Protein AF-A0A962HSX4-F1 (afdb_monomer_lite)

Radius of gyration: 32.65 Å; chains: 1; bounding box: 87×88×85 Å

pLDDT: mean 83.53, std 20.06, range [28.7, 98.19]

Secondary structure (DSSP, 8-state):
--------------------------------PPPPPPPPPP-----SS-TTS---PPP---------GGGGSBSS-TT--SSSSSS---S--TTS---SSS-TTEEEEEETTEEEEEEE--GGG--TTSEEHHHHHHHH-BHHHHHHHHHHSS-EEEE-SS-EEEEPPP--SSTT-EEEEE--HHHHSS-GGGTSSPPPPPTT-EEEEEEE--TT-TT---EEEEEEEESS-THHHHSSSSSTTSSEETTTEE---PEEEE-EEEESBTTB--TTEEE-TTS-EEE--

Sequence (289 aa):
MTLKTFPRTGLLAAFAALTALALQATPGVNAATPVPPKPPGGTLGLAGKPLFLNDSVAPLNMLVVGRDHKLYYEAYNDASDLNGDGILDVGFKPSITYYGLFDSAKCYNYGAGGFVPTALAGPANTCTGQWSGNFMNYVTTARIDALRKVLYGGSRRTDTDTVTILQRTHIPQDAHSWGKEYESIARDGYDITQYTPLAMPTPGSRHLIANTTRLNDPNQLPLMRVLLNRNARIWNWVSKERPVAEDSIDTLGNGQVPTDYTVRVQVCLPGLLEVNCQQYPHGNYKPVG

Structure (mmCIF, N/CA/C/O backbone):
data_AF-A0A962HSX4-F1
#
_entry.id   AF-A0A962HSX4-F1
#
loop_
_atom_site.group_PDB
_atom_site.id
_atom_site.type_symbol
_atom_site.label_atom_id
_atom_site.label_alt_id
_atom_site.label_comp_id
_atom_site.label_asym_id
_atom_site.label_entity_id
_atom_site.label_seq_id
_atom_site.pdbx_PDB_ins_code
_atom_site.Cartn_x
_atom_site.Cartn_y
_atom_site.Cartn_z
_atom_site.occupancy
_atom_site.B_iso_or_equiv
_atom_site.auth_seq_id
_atom_site.auth_comp_id
_atom_site.auth_asym_id
_atom_site.auth_atom_id
_atom_site.pdbx_PDB_model_num
ATOM 1 N N . MET A 1 1 ? -41.934 60.212 -7.007 1.00 36.84 1 MET A N 1
ATOM 2 C CA . MET A 1 1 ? -43.233 60.910 -7.102 1.00 36.84 1 MET A CA 1
ATOM 3 C C . MET A 1 1 ? -44.331 59.855 -7.156 1.00 36.84 1 MET A C 1
ATOM 5 O O . MET A 1 1 ? -44.308 59.080 -8.096 1.00 36.84 1 MET A O 1
ATOM 9 N N . THR A 1 2 ? -45.158 59.790 -6.095 1.00 33.00 2 THR A N 1
ATOM 10 C CA . THR A 1 2 ? -46.618 59.476 -6.044 1.00 33.00 2 THR A CA 1
ATOM 11 C C . THR A 1 2 ? -47.207 58.376 -6.950 1.00 33.00 2 THR A C 1
ATOM 13 O O . THR A 1 2 ? -46.974 58.393 -8.144 1.00 33.00 2 THR A O 1
ATOM 16 N N . LEU A 1 3 ? -48.145 57.495 -6.573 1.00 28.70 3 LEU A N 1
ATOM 17 C CA . LEU A 1 3 ? -48.841 57.027 -5.354 1.00 28.70 3 LEU A CA 1
ATOM 18 C C . LEU A 1 3 ? -49.918 56.027 -5.877 1.00 28.70 3 LEU A C 1
ATOM 20 O O . LEU A 1 3 ? -50.465 56.314 -6.940 1.00 28.70 3 LEU A O 1
ATOM 24 N N . LYS A 1 4 ? -50.253 54.926 -5.170 1.00 34.25 4 LYS A N 1
ATOM 25 C CA . LYS A 1 4 ? -51.567 54.192 -5.160 1.00 34.25 4 LYS A CA 1
ATOM 26 C C . LYS A 1 4 ? -51.421 52.833 -4.428 1.00 34.25 4 LYS A C 1
ATOM 28 O O . LYS A 1 4 ? -50.721 51.961 -4.920 1.00 34.25 4 LYS A O 1
ATOM 33 N N . THR A 1 5 ? -51.768 52.725 -3.135 1.00 34.16 5 THR A N 1
ATOM 34 C CA . THR A 1 5 ? -53.045 52.253 -2.508 1.00 34.16 5 THR A CA 1
ATOM 35 C C . THR A 1 5 ? -53.342 50.730 -2.594 1.00 34.16 5 THR A C 1
ATOM 37 O O . THR A 1 5 ? -53.715 50.279 -3.667 1.00 34.16 5 THR A O 1
ATOM 40 N N . PHE A 1 6 ? -53.091 49.955 -1.507 1.00 33.00 6 PHE A N 1
ATOM 41 C CA . PHE A 1 6 ? -54.019 49.231 -0.558 1.00 33.00 6 PHE A CA 1
ATOM 42 C C . PHE A 1 6 ? -54.640 47.875 -1.059 1.00 33.00 6 PHE A C 1
ATOM 44 O O . PHE A 1 6 ? -54.920 47.788 -2.247 1.00 33.00 6 PHE A O 1
ATOM 51 N N . PRO A 1 7 ? -55.081 46.897 -0.205 1.00 51.44 7 PRO A N 1
ATOM 52 C CA . PRO A 1 7 ? -54.464 46.271 1.001 1.00 51.44 7 PRO A CA 1
ATOM 53 C C . PRO A 1 7 ? -54.839 44.774 1.314 1.00 51.44 7 PRO A C 1
ATOM 55 O O . PRO A 1 7 ? -55.551 44.138 0.547 1.00 51.44 7 PRO A O 1
ATOM 58 N N . ARG A 1 8 ? -54.478 44.328 2.550 1.00 37.41 8 ARG A N 1
ATOM 59 C CA . ARG A 1 8 ? -55.020 43.228 3.423 1.00 37.41 8 ARG A CA 1
ATOM 60 C C . ARG A 1 8 ? -54.511 41.802 3.128 1.00 37.41 8 ARG A C 1
ATOM 62 O O . ARG A 1 8 ? -54.408 41.437 1.974 1.00 37.41 8 ARG A O 1
ATOM 69 N N . THR A 1 9 ? -54.183 40.899 4.063 1.00 37.28 9 THR A N 1
ATOM 70 C CA . THR A 1 9 ? -54.287 40.705 5.540 1.00 37.28 9 THR A CA 1
ATOM 71 C C . THR A 1 9 ? -53.439 39.437 5.829 1.00 37.28 9 THR A C 1
ATOM 73 O O . THR A 1 9 ? -53.446 38.544 4.994 1.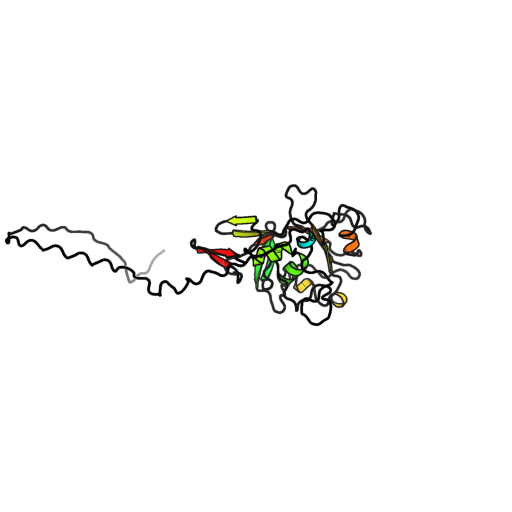00 37.28 9 THR A O 1
ATOM 76 N N . GLY A 1 10 ? -52.635 39.293 6.889 1.00 35.88 10 GLY A N 1
ATOM 77 C CA . GLY A 1 10 ? -53.058 39.091 8.277 1.00 35.88 10 GLY A CA 1
ATOM 78 C C . GLY A 1 10 ? -51.868 38.833 9.232 1.00 35.88 10 GLY A C 1
ATOM 79 O O . GLY A 1 10 ? -50.872 38.220 8.856 1.00 35.88 10 GLY A O 1
ATOM 80 N N . LEU A 1 11 ? -52.023 39.382 10.441 1.00 35.59 11 LEU A N 1
ATOM 81 C CA . LEU A 1 11 ? -51.193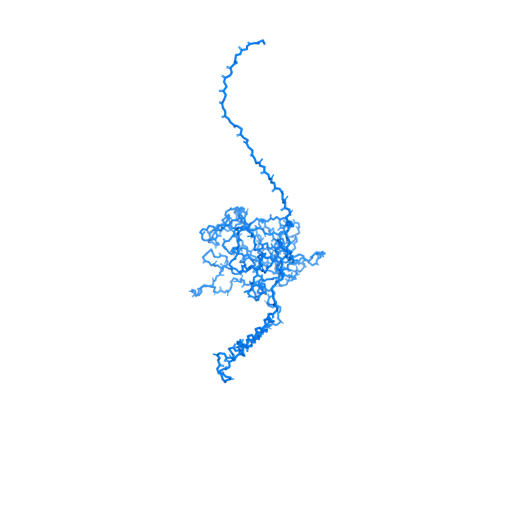 39.421 11.666 1.00 35.59 11 LEU A CA 1
ATOM 82 C C . LEU A 1 11 ? -51.103 38.029 12.358 1.00 35.59 11 LEU A C 1
ATOM 84 O O . LEU A 1 11 ? -52.056 37.268 12.238 1.00 35.59 11 LEU A O 1
ATOM 88 N N . LEU A 1 12 ? -49.964 37.609 12.956 1.00 32.91 12 LEU A N 1
ATOM 89 C CA . LEU A 1 12 ? -49.510 37.792 14.375 1.00 32.91 12 LEU A CA 1
ATOM 90 C C . LEU A 1 12 ? -50.480 37.188 15.425 1.00 32.91 12 LEU A C 1
ATOM 92 O O . LEU A 1 12 ? -51.683 37.261 15.241 1.00 32.91 12 LEU A O 1
ATOM 96 N N . ALA A 1 13 ? -50.106 36.644 16.589 1.00 35.25 13 ALA A N 1
ATOM 97 C CA . ALA A 1 13 ? -48.852 36.411 17.310 1.00 35.25 13 ALA A CA 1
ATOM 98 C C . ALA A 1 13 ? -49.151 35.473 18.505 1.00 35.25 13 ALA A C 1
ATOM 100 O O . ALA A 1 13 ? -50.302 35.314 18.908 1.00 35.25 13 ALA A O 1
ATOM 101 N N . ALA A 1 14 ? -48.091 34.921 19.098 1.00 37.66 14 ALA A N 1
ATOM 102 C CA . ALA A 1 14 ? -48.055 34.264 20.405 1.00 37.66 14 ALA A CA 1
ATOM 103 C C . ALA A 1 14 ?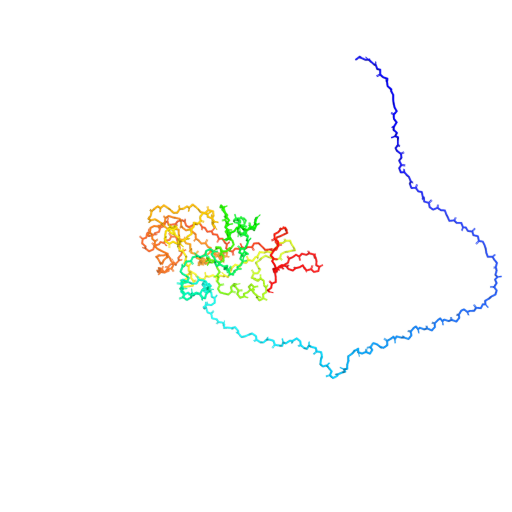 -48.381 35.216 21.573 1.00 37.66 14 ALA A C 1
ATOM 105 O O . ALA A 1 14 ? -48.092 36.399 21.450 1.00 37.66 14 ALA A O 1
ATOM 106 N N . PHE A 1 15 ? -48.840 34.701 22.726 1.00 31.28 15 PHE A N 1
ATOM 107 C CA . PHE A 1 15 ? -48.536 35.275 24.051 1.00 31.28 15 PHE A CA 1
ATOM 108 C C . PHE A 1 15 ? -48.765 34.270 25.197 1.00 31.28 15 PHE A C 1
ATOM 110 O O . PHE A 1 15 ? -49.743 33.528 25.215 1.00 31.28 15 PHE A O 1
ATOM 117 N N . ALA A 1 16 ? -47.826 34.275 26.147 1.00 37.78 16 ALA A N 1
ATOM 118 C CA . ALA A 1 16 ? -47.817 33.542 27.411 1.00 37.78 16 ALA A CA 1
ATOM 119 C C . ALA A 1 16 ? -48.632 34.262 28.504 1.00 37.78 16 ALA A C 1
ATOM 121 O O . ALA A 1 16 ? -48.773 35.483 28.445 1.00 37.78 16 ALA A O 1
ATOM 122 N N . ALA A 1 17 ? -49.071 33.547 29.549 1.00 34.56 17 ALA A N 1
ATOM 123 C CA . ALA A 1 17 ? -49.462 34.166 30.819 1.00 34.56 17 ALA A CA 1
ATOM 124 C C . ALA A 1 17 ? -49.283 33.226 32.026 1.00 34.56 17 ALA A C 1
ATOM 126 O O . ALA A 1 17 ? -49.465 32.014 31.945 1.00 34.56 17 ALA A O 1
ATOM 127 N N . LEU A 1 18 ? -48.898 33.859 33.131 1.00 31.22 18 LEU A N 1
ATOM 128 C CA . LEU A 1 18 ? -48.342 33.366 34.386 1.00 31.22 18 LEU A CA 1
ATOM 129 C C . LEU A 1 18 ? -49.413 33.412 35.505 1.00 31.22 18 LEU A C 1
ATOM 131 O O . LEU A 1 18 ? -50.216 34.336 35.536 1.00 31.22 18 LEU A O 1
ATOM 135 N N . THR A 1 19 ? -49.376 32.421 36.405 1.00 34.34 19 THR A N 1
ATOM 136 C CA . THR A 1 19 ? -49.842 32.343 37.818 1.00 34.34 19 THR A CA 1
ATOM 137 C C . THR A 1 19 ? -50.969 33.242 38.367 1.00 34.34 19 THR A C 1
ATOM 139 O O . THR A 1 19 ? -50.850 34.464 38.389 1.00 34.34 19 THR A O 1
ATOM 142 N N . ALA A 1 20 ? -51.913 32.616 39.088 1.00 35.53 20 ALA A N 1
ATOM 143 C CA . ALA A 1 20 ? -52.584 33.213 40.249 1.00 35.53 20 ALA A CA 1
ATOM 144 C C . ALA A 1 20 ? -52.817 32.159 41.352 1.00 35.53 20 ALA A C 1
ATOM 146 O O . ALA A 1 20 ? -53.349 31.079 41.099 1.00 35.53 20 ALA A O 1
ATOM 147 N N . LEU A 1 21 ? -52.377 32.492 42.568 1.00 31.72 21 LEU A N 1
ATOM 148 C CA . LEU A 1 21 ? -52.485 31.729 43.812 1.00 31.72 21 LEU A CA 1
ATOM 149 C C . LEU A 1 21 ? -53.766 32.177 44.541 1.00 31.72 21 LEU A C 1
ATOM 151 O O . LEU A 1 21 ? -53.949 33.377 44.735 1.00 31.72 21 LEU A O 1
ATOM 155 N N . ALA A 1 22 ? -54.636 31.250 44.955 1.00 38.03 22 ALA A N 1
ATOM 156 C CA . ALA A 1 22 ? -55.838 31.562 45.733 1.00 38.03 22 ALA A CA 1
ATOM 157 C C . ALA A 1 22 ? -55.876 30.767 47.048 1.00 38.03 22 ALA A C 1
ATOM 159 O O . ALA A 1 22 ? -55.701 29.551 47.071 1.00 38.03 22 ALA A O 1
ATOM 160 N N . LEU A 1 23 ? -56.097 31.506 48.134 1.00 32.84 23 LEU A N 1
ATOM 161 C CA . LEU A 1 23 ? -56.175 31.094 49.533 1.00 32.84 23 LEU A CA 1
ATOM 162 C C . LEU A 1 23 ? -57.644 30.834 49.904 1.00 32.84 23 LEU A C 1
ATOM 164 O O . LEU A 1 23 ? -58.441 31.758 49.761 1.00 32.84 23 LEU A O 1
ATOM 168 N N . GLN A 1 24 ? -58.011 29.654 50.424 1.00 35.19 24 GLN A N 1
ATOM 169 C CA . GLN A 1 24 ? -59.293 29.453 51.125 1.00 35.19 24 GLN A CA 1
ATOM 170 C C . GLN A 1 24 ? -59.178 28.484 52.315 1.00 35.19 24 GLN A C 1
ATOM 172 O O . GLN A 1 24 ? -58.356 27.572 52.331 1.00 35.19 24 GLN A O 1
ATOM 177 N N . ALA A 1 25 ? -59.989 28.785 53.330 1.00 34.91 25 ALA A N 1
ATOM 178 C CA . ALA A 1 25 ? -59.931 28.354 54.722 1.00 34.91 25 ALA A CA 1
ATOM 179 C C . ALA A 1 25 ? -60.495 26.947 55.009 1.00 34.91 25 ALA A C 1
ATOM 181 O O . ALA A 1 25 ? -61.271 26.388 54.238 1.00 34.91 25 ALA A O 1
ATOM 182 N N . THR A 1 26 ? -60.117 26.415 56.175 1.00 39.34 26 THR A N 1
ATOM 183 C CA . THR A 1 26 ? -60.575 25.152 56.775 1.00 39.34 26 THR A CA 1
ATOM 184 C C . THR A 1 26 ? -61.972 25.267 57.403 1.00 39.34 26 THR A C 1
ATOM 186 O O . THR A 1 26 ? -62.384 26.344 57.838 1.00 39.34 26 THR A O 1
ATOM 189 N N . PRO A 1 27 ? -62.684 24.133 57.532 1.00 40.12 27 PRO A N 1
ATOM 190 C CA . PRO A 1 27 ? -63.042 23.691 58.879 1.00 40.12 27 PRO A CA 1
ATOM 191 C C . PRO A 1 27 ? -62.767 22.197 59.107 1.00 40.12 27 PRO A C 1
ATOM 193 O O . PRO A 1 27 ? -62.778 21.379 58.189 1.00 40.12 27 PRO A O 1
ATOM 196 N N . GLY A 1 28 ? -62.467 21.869 60.363 1.00 40.09 28 GLY A N 1
ATOM 197 C CA . GLY A 1 28 ? -62.011 20.555 60.799 1.00 40.09 28 GLY A CA 1
ATOM 198 C C . GLY A 1 28 ? -63.066 19.455 60.713 1.00 40.09 28 GLY A C 1
ATOM 199 O O . GLY A 1 28 ? -64.234 19.651 61.043 1.00 40.09 28 GLY A O 1
ATOM 200 N N . VAL A 1 29 ? -62.594 18.263 60.352 1.00 41.50 29 VAL A N 1
ATOM 201 C CA . VAL A 1 29 ? -63.263 16.990 60.622 1.00 41.50 29 VAL A CA 1
ATOM 202 C C . VAL A 1 29 ? -62.228 16.058 61.248 1.00 41.50 29 VAL A C 1
ATOM 204 O O . VAL A 1 29 ? -61.069 16.023 60.837 1.00 41.50 29 VAL A O 1
ATOM 207 N N . ASN A 1 30 ? -62.657 15.381 62.309 1.00 39.81 30 ASN A N 1
ATOM 208 C CA . ASN A 1 30 ? -61.848 14.597 63.230 1.00 39.81 30 ASN A CA 1
ATOM 209 C C . ASN A 1 30 ? -60.981 13.521 62.564 1.00 39.81 30 ASN A C 1
ATOM 211 O O . ASN A 1 30 ? -61.369 12.867 61.598 1.00 39.81 30 ASN A O 1
ATOM 215 N N . ALA A 1 31 ? -59.808 13.337 63.166 1.00 39.34 31 ALA A N 1
ATOM 216 C CA . ALA A 1 31 ? -58.770 12.397 62.795 1.00 39.34 31 ALA A CA 1
ATOM 217 C C . ALA A 1 31 ? -59.236 10.930 62.812 1.00 39.34 31 ALA A C 1
ATOM 219 O O . ALA A 1 31 ? -59.672 10.413 63.839 1.00 39.34 31 ALA A O 1
ATOM 220 N N . ALA A 1 32 ? -59.001 10.241 61.697 1.00 40.59 32 ALA A N 1
ATOM 221 C CA . ALA A 1 32 ? -58.641 8.831 61.681 1.00 40.59 32 ALA A CA 1
ATOM 222 C C . ALA A 1 32 ? -57.253 8.750 61.033 1.00 40.59 32 ALA A C 1
ATOM 224 O O . ALA A 1 32 ? -57.067 9.161 59.887 1.00 40.59 32 ALA A O 1
ATOM 225 N N . THR A 1 33 ? -56.252 8.308 61.788 1.00 42.00 33 THR A N 1
ATOM 226 C CA . THR A 1 33 ? -54.892 8.120 61.280 1.00 42.00 33 THR A CA 1
ATOM 227 C C . THR A 1 33 ? -54.896 7.025 60.205 1.00 42.00 33 THR A C 1
ATOM 229 O O . THR A 1 33 ? -55.410 5.933 60.459 1.00 42.00 33 THR A O 1
ATOM 232 N N . PRO A 1 34 ? -54.336 7.258 59.001 1.00 47.12 34 PRO A N 1
ATOM 233 C CA . PRO A 1 34 ? -54.160 6.188 58.033 1.00 47.12 34 PRO A CA 1
ATOM 234 C C . PRO A 1 34 ? -53.145 5.189 58.591 1.00 47.12 34 PRO A C 1
ATOM 236 O O . PRO A 1 34 ? -52.031 5.564 58.962 1.00 47.12 34 PRO A O 1
ATOM 239 N N . VAL A 1 35 ? -53.523 3.913 58.650 1.00 54.78 35 VAL A N 1
ATOM 240 C CA . VAL A 1 35 ? -52.576 2.814 58.871 1.00 54.78 35 VAL A CA 1
ATOM 241 C C . VAL A 1 35 ? -51.526 2.878 57.752 1.00 54.78 35 VAL A C 1
ATOM 243 O O . VAL A 1 35 ? -51.913 2.966 56.583 1.00 54.78 35 VAL A O 1
ATOM 246 N N . PRO A 1 36 ? -50.215 2.859 58.056 1.00 54.34 36 PRO A N 1
ATOM 247 C CA . PRO A 1 36 ? -49.195 2.876 57.016 1.00 54.34 36 PRO A CA 1
ATOM 248 C C . PRO A 1 36 ? -49.353 1.638 56.117 1.00 54.34 36 PRO A C 1
ATOM 250 O O . PRO A 1 36 ? -49.527 0.530 56.637 1.00 54.34 36 PRO A O 1
ATOM 253 N N . PRO A 1 37 ? -49.299 1.779 54.779 1.00 55.75 37 PRO A N 1
ATOM 254 C CA . PRO A 1 37 ? -49.312 0.624 53.899 1.00 55.75 37 PRO A CA 1
ATOM 255 C C . PRO A 1 37 ? -48.094 -0.251 54.206 1.00 55.75 37 PRO A C 1
ATOM 257 O O . PRO A 1 37 ? -46.959 0.225 54.275 1.00 55.75 37 PRO A O 1
ATOM 260 N N . LYS A 1 38 ? -48.354 -1.545 54.410 1.00 50.69 38 LYS A N 1
ATOM 261 C CA . LYS A 1 38 ? -47.341 -2.594 54.542 1.00 50.69 38 LYS A CA 1
ATOM 262 C C . LYS A 1 38 ? -46.309 -2.427 53.414 1.00 50.69 38 LYS A C 1
ATOM 264 O O . LYS A 1 38 ? -46.732 -2.361 52.257 1.00 50.69 38 LYS A O 1
ATOM 269 N N . PRO A 1 39 ? -44.994 -2.365 53.703 1.00 47.56 39 PRO A N 1
ATOM 270 C CA . PRO A 1 39 ? -43.996 -2.317 52.643 1.00 47.56 39 PRO A CA 1
ATOM 271 C C . PRO A 1 39 ? -44.205 -3.536 51.734 1.00 47.56 39 PRO A C 1
ATOM 273 O O . PRO A 1 39 ? -44.426 -4.636 52.260 1.00 47.56 39 PRO A O 1
ATOM 276 N N . PRO A 1 40 ? -44.194 -3.378 50.396 1.00 53.56 40 PRO A N 1
ATOM 277 C CA . PRO A 1 40 ? -44.230 -4.527 49.509 1.00 53.56 40 PRO A CA 1
ATOM 278 C C . PRO A 1 40 ? -43.067 -5.428 49.913 1.00 53.56 40 PRO A C 1
ATOM 280 O O . PRO A 1 40 ? -41.920 -4.983 49.979 1.00 53.56 40 PRO A O 1
ATOM 283 N N . GLY A 1 41 ? -43.389 -6.668 50.286 1.00 46.62 41 GLY A N 1
ATOM 284 C CA . GLY A 1 41 ? -42.380 -7.664 50.604 1.00 46.62 41 GLY A CA 1
ATOM 285 C C . GLY A 1 41 ? -41.423 -7.717 49.428 1.00 46.62 41 GLY A C 1
ATOM 286 O O . GLY A 1 41 ? -41.863 -7.969 48.306 1.00 46.62 41 GLY A O 1
ATOM 287 N N . GLY A 1 42 ? -40.153 -7.394 49.673 1.00 52.59 42 GLY A N 1
ATOM 288 C CA . GLY A 1 42 ? -39.125 -7.481 48.652 1.00 52.59 42 GLY A CA 1
ATOM 289 C C . GLY A 1 42 ? -39.213 -8.864 48.033 1.00 52.59 42 GLY A C 1
ATOM 290 O O . GLY A 1 42 ? -39.097 -9.869 48.735 1.00 52.59 42 GLY A O 1
ATOM 291 N N . THR A 1 43 ? -39.496 -8.917 46.736 1.00 48.09 43 THR A N 1
ATOM 292 C CA . THR A 1 43 ? -39.390 -10.147 45.965 1.00 48.09 43 THR A CA 1
ATOM 293 C C . THR A 1 43 ? -37.962 -10.631 46.127 1.00 48.09 43 THR A C 1
ATOM 295 O O . THR A 1 43 ? -37.035 -10.035 45.578 1.00 48.09 43 THR A O 1
ATOM 298 N N . LEU A 1 44 ? -37.780 -11.675 46.934 1.00 52.38 44 LEU A N 1
ATOM 299 C CA . LEU A 1 44 ? -36.534 -12.411 47.005 1.00 52.38 44 LEU A CA 1
ATOM 300 C C . LEU A 1 44 ? -36.309 -12.947 45.590 1.00 52.38 44 LEU A C 1
ATOM 302 O O . LEU A 1 44 ? -37.041 -13.830 45.144 1.00 52.38 44 LEU A O 1
ATOM 306 N N . GLY A 1 45 ? -35.379 -12.331 44.858 1.00 55.25 45 GLY A N 1
ATOM 307 C CA . GLY A 1 45 ? -34.998 -12.723 43.506 1.00 55.25 45 GLY A CA 1
ATOM 308 C C . GLY A 1 45 ? -34.314 -14.080 43.544 1.00 55.25 45 GLY A C 1
ATOM 309 O O . GLY A 1 45 ? -33.094 -14.171 43.460 1.00 55.25 45 GLY A O 1
ATOM 310 N N . LEU A 1 46 ? -35.100 -15.133 43.750 1.00 62.72 46 LEU A N 1
ATOM 311 C CA . LEU A 1 46 ? -34.658 -16.511 43.651 1.00 62.72 46 LEU A CA 1
ATOM 312 C C . LEU A 1 46 ? -34.170 -16.718 42.220 1.00 62.72 46 LEU A C 1
ATOM 314 O O . LEU A 1 46 ? -34.870 -16.378 41.263 1.00 62.72 46 LEU A O 1
ATOM 318 N N . ALA A 1 47 ? -32.946 -17.224 42.083 1.00 61.47 47 ALA A N 1
ATOM 319 C CA . ALA A 1 47 ? -32.344 -17.479 40.787 1.00 61.47 47 ALA A CA 1
ATOM 320 C C . ALA A 1 47 ? -33.303 -18.334 39.943 1.00 61.47 47 ALA A C 1
ATOM 322 O O . ALA A 1 47 ? -33.649 -19.450 40.324 1.00 61.47 47 ALA A O 1
ATOM 323 N N . GLY A 1 48 ? -33.731 -17.815 38.787 1.00 67.25 48 GLY A N 1
ATOM 324 C CA . GLY A 1 48 ? -34.652 -18.493 37.862 1.00 67.25 48 GLY A CA 1
ATOM 325 C C . GLY A 1 48 ? -34.046 -19.707 37.148 1.00 67.25 48 GLY A C 1
ATOM 326 O O . GLY A 1 48 ? -34.579 -20.156 36.137 1.00 67.25 48 GLY A O 1
ATOM 327 N N . LYS A 1 49 ? -32.914 -20.215 37.642 1.00 67.81 49 LYS A N 1
ATOM 328 C CA . LYS A 1 49 ? -32.204 -21.378 37.127 1.00 67.81 49 LYS A CA 1
ATOM 329 C C . LYS A 1 49 ? -31.634 -22.202 38.293 1.00 67.81 49 LYS A C 1
ATOM 331 O O . LYS A 1 49 ? -31.147 -21.616 39.260 1.00 67.81 49 LYS A O 1
ATOM 336 N N . PRO A 1 50 ? -31.709 -23.542 38.226 1.00 72.50 50 PRO A N 1
ATOM 337 C CA . PRO A 1 50 ? -31.174 -24.430 39.253 1.00 72.50 50 PRO A CA 1
ATOM 338 C C . PRO A 1 50 ? -29.693 -24.166 39.550 1.00 72.50 50 PRO A C 1
ATOM 340 O O . PRO A 1 50 ? -28.904 -24.008 38.624 1.00 72.50 50 PRO A O 1
ATOM 343 N N . LEU A 1 51 ? -29.306 -24.194 40.831 1.00 60.72 51 LEU A N 1
ATOM 344 C CA . LEU A 1 51 ? -27.952 -23.877 41.330 1.00 60.72 51 LEU A CA 1
ATOM 345 C C . LEU A 1 51 ? -26.830 -24.779 40.761 1.00 60.72 51 LEU A C 1
ATOM 347 O O . LEU A 1 51 ? -25.651 -24.492 40.928 1.00 60.72 51 LEU A O 1
ATOM 351 N N . PHE A 1 52 ? -27.203 -25.886 40.121 1.00 67.00 52 PHE A N 1
ATOM 352 C CA . PHE A 1 52 ? -26.322 -26.900 39.531 1.00 67.00 52 PHE A CA 1
ATOM 353 C C . PHE A 1 52 ? -26.228 -26.806 38.000 1.00 67.00 52 PHE A C 1
ATOM 355 O O . PHE A 1 52 ? -25.411 -27.497 37.393 1.00 67.00 52 PHE A O 1
ATOM 362 N N . LEU A 1 53 ? -27.034 -25.949 37.364 1.00 60.62 53 LEU A N 1
ATOM 363 C CA . LEU A 1 53 ? -26.771 -25.520 35.997 1.00 60.62 53 LEU A CA 1
ATOM 364 C C . LEU A 1 53 ? -25.695 -24.441 36.074 1.00 60.62 53 LEU A C 1
ATOM 366 O O . LEU A 1 53 ? -25.972 -23.314 36.481 1.00 60.62 53 LEU A O 1
ATOM 370 N N . ASN A 1 54 ? -24.467 -24.822 35.717 1.00 58.69 54 ASN A N 1
ATOM 371 C CA . ASN A 1 54 ? -23.352 -23.895 35.571 1.00 58.69 54 ASN A CA 1
ATOM 372 C C . ASN A 1 54 ? -23.822 -22.656 34.792 1.00 58.69 54 ASN A C 1
ATOM 374 O O . ASN A 1 54 ? -24.457 -22.787 33.740 1.00 58.69 54 ASN A O 1
ATOM 378 N N . ASP A 1 55 ? -23.493 -21.457 35.285 1.00 59.62 55 ASP A N 1
ATOM 379 C CA . ASP A 1 55 ? -23.417 -20.284 34.415 1.00 59.62 55 ASP A CA 1
ATOM 380 C C . ASP A 1 55 ? -22.632 -20.695 33.166 1.00 59.62 55 ASP A C 1
ATOM 382 O O . ASP A 1 55 ? -21.657 -21.441 33.284 1.00 59.62 55 ASP A O 1
ATOM 386 N N . SER A 1 56 ? -23.056 -20.280 31.968 1.00 57.25 56 SER A N 1
ATOM 387 C CA . SER A 1 56 ? -22.244 -20.518 30.776 1.00 57.25 56 SER A CA 1
ATOM 388 C C . SER A 1 56 ? -20.942 -19.739 30.960 1.00 57.25 56 SER A C 1
ATOM 390 O O . SER A 1 56 ? -20.867 -18.547 30.660 1.00 57.25 56 SER A O 1
ATOM 392 N N . VAL A 1 57 ? -19.938 -20.382 31.550 1.00 66.31 57 VAL A N 1
ATOM 393 C CA . VAL A 1 57 ? -18.618 -19.802 31.731 1.00 66.31 57 VAL A CA 1
ATOM 394 C C . VAL A 1 57 ? -18.114 -19.539 30.325 1.00 66.31 57 VAL A C 1
ATOM 396 O O . VAL A 1 57 ? -18.090 -20.456 29.499 1.00 66.31 57 VAL A O 1
ATOM 399 N N . ALA A 1 58 ? -17.791 -18.279 30.028 1.00 73.12 58 ALA A N 1
ATOM 400 C CA . ALA A 1 58 ? -17.220 -17.930 28.738 1.00 73.12 58 ALA A CA 1
ATOM 401 C C . ALA A 1 58 ? -16.024 -18.867 28.486 1.00 73.12 58 ALA A C 1
ATOM 403 O O . ALA A 1 58 ? -15.185 -19.011 29.383 1.00 73.12 58 ALA A O 1
ATOM 404 N N . PRO A 1 59 ? -15.964 -19.558 27.334 1.00 69.69 59 PRO A N 1
ATOM 405 C CA . PRO A 1 59 ? -14.898 -20.512 27.074 1.00 69.69 59 PRO A CA 1
ATOM 406 C C . PRO A 1 59 ? -13.537 -19.829 27.249 1.00 69.69 59 PRO A C 1
ATOM 408 O O . PRO A 1 59 ? -13.270 -18.777 26.666 1.00 69.69 59 PRO A O 1
ATOM 411 N N . LEU A 1 60 ? -12.687 -20.418 28.094 1.00 75.75 60 LEU A N 1
ATOM 412 C CA . LEU A 1 60 ? -11.328 -19.943 28.333 1.00 75.75 60 LEU A CA 1
ATOM 413 C C . LEU A 1 60 ? -10.465 -20.315 27.126 1.00 75.75 60 LEU A C 1
ATOM 415 O O . LEU A 1 60 ? -9.970 -21.435 27.019 1.00 75.75 60 LEU A O 1
ATOM 419 N N . ASN A 1 61 ? -10.287 -19.364 26.215 1.00 81.75 61 ASN A N 1
ATOM 420 C CA . ASN A 1 61 ? -9.373 -19.510 25.091 1.00 81.75 61 ASN A CA 1
ATOM 421 C C . ASN A 1 61 ? -7.971 -19.052 25.517 1.00 81.75 61 ASN A C 1
ATOM 423 O O . ASN A 1 61 ? -7.769 -17.881 25.840 1.00 81.75 61 ASN A O 1
ATOM 427 N N . MET A 1 62 ? -6.991 -19.959 25.499 1.00 85.31 62 MET A N 1
ATOM 428 C CA . MET A 1 62 ? -5.578 -19.602 25.639 1.00 85.31 62 MET A CA 1
ATOM 429 C C . MET A 1 62 ? -4.960 -19.453 24.248 1.00 85.31 62 MET A C 1
ATOM 431 O O . MET A 1 62 ? -4.810 -20.433 23.521 1.00 85.31 62 MET A O 1
ATOM 435 N N . LEU A 1 63 ? -4.580 -18.228 23.884 1.00 84.12 63 LEU A N 1
ATOM 436 C CA . LEU A 1 63 ? -3.854 -17.952 22.647 1.00 84.12 63 LEU A CA 1
ATOM 437 C C . LEU A 1 63 ? -2.344 -17.989 22.913 1.00 84.12 63 LEU A C 1
ATOM 439 O O . LEU A 1 63 ? -1.822 -17.163 23.660 1.00 84.12 63 LEU A O 1
ATOM 443 N N . VAL A 1 64 ? -1.635 -18.919 22.272 1.00 86.81 64 VAL A N 1
ATOM 444 C CA . VAL A 1 64 ? -0.166 -18.961 22.287 1.00 86.81 64 VAL A CA 1
ATOM 445 C C . VAL A 1 64 ? 0.348 -18.298 21.013 1.00 86.81 64 VAL A C 1
ATOM 447 O O . VAL A 1 64 ? 0.143 -18.814 19.917 1.00 86.81 64 VAL A O 1
ATOM 450 N N . VAL A 1 65 ? 1.016 -17.150 21.148 1.00 84.50 65 VAL A N 1
ATOM 451 C CA . VAL A 1 65 ? 1.605 -16.414 20.018 1.00 84.50 65 VAL A CA 1
ATOM 452 C C . VAL A 1 65 ? 3.124 -16.464 20.115 1.00 84.50 65 VAL A C 1
ATOM 454 O O . VAL A 1 65 ? 3.700 -16.127 21.149 1.00 84.50 65 VAL A O 1
ATOM 457 N N . GLY A 1 66 ? 3.783 -16.859 19.025 1.00 83.75 66 GLY A N 1
ATOM 458 C CA . GLY A 1 66 ? 5.240 -16.813 18.933 1.00 83.75 66 GLY A CA 1
ATOM 459 C C . GLY A 1 66 ? 5.753 -15.372 18.981 1.00 83.75 66 GLY A C 1
ATOM 460 O O . GLY A 1 66 ? 5.308 -14.523 18.212 1.00 83.75 66 GLY A O 1
ATOM 461 N N . ARG A 1 67 ? 6.715 -15.089 19.865 1.00 83.56 67 ARG A N 1
ATOM 462 C CA . ARG A 1 67 ? 7.428 -13.804 19.909 1.00 83.56 67 ARG A CA 1
ATOM 463 C C . ARG A 1 67 ? 8.664 -13.888 19.018 1.00 83.56 67 ARG A C 1
ATOM 465 O O . ARG A 1 67 ? 9.768 -14.073 19.518 1.00 83.56 67 ARG A O 1
ATOM 472 N N . ASP A 1 68 ? 8.460 -13.781 17.710 1.00 86.94 68 ASP A N 1
ATOM 473 C CA . ASP A 1 68 ? 9.540 -13.897 16.730 1.00 86.94 68 ASP A CA 1
ATOM 474 C C . ASP A 1 68 ? 9.545 -12.752 15.708 1.00 86.94 68 ASP A C 1
ATOM 476 O O . ASP A 1 68 ? 8.510 -12.159 15.389 1.00 86.94 68 ASP A O 1
ATOM 480 N N . HIS A 1 69 ? 10.727 -12.465 15.164 1.00 90.12 69 HIS A N 1
ATOM 481 C CA . HIS A 1 69 ? 10.956 -11.415 14.175 1.00 90.12 69 HIS A CA 1
ATOM 482 C C . HIS A 1 69 ? 10.201 -11.656 12.859 1.00 90.12 69 HIS A C 1
ATOM 484 O O . HIS A 1 69 ? 9.853 -10.710 12.155 1.00 90.12 69 HIS A O 1
ATOM 490 N N . LYS A 1 70 ? 9.837 -12.914 12.567 1.00 89.06 70 LYS A N 1
ATOM 491 C CA . LYS A 1 70 ? 9.057 -13.302 11.384 1.00 89.06 70 LYS A CA 1
ATOM 492 C C . LYS A 1 70 ? 7.692 -12.623 11.295 1.00 89.06 70 LYS A C 1
ATOM 494 O O . LYS A 1 70 ? 7.157 -12.491 10.200 1.00 89.06 70 LYS A O 1
ATOM 499 N N . LEU A 1 71 ? 7.133 -12.158 12.415 1.00 91.44 71 LEU A N 1
ATOM 500 C CA . LEU A 1 71 ? 5.879 -11.399 12.418 1.00 91.44 71 LEU A CA 1
ATOM 501 C C . LEU A 1 71 ? 6.015 -9.996 11.803 1.00 91.44 71 LEU A C 1
ATOM 503 O O . LEU A 1 71 ? 5.007 -9.375 11.477 1.00 91.44 71 LEU A O 1
ATOM 507 N N . TYR A 1 72 ? 7.238 -9.498 11.632 1.00 92.62 72 TYR A N 1
ATOM 508 C CA . TYR A 1 72 ? 7.509 -8.184 11.053 1.00 92.62 72 TYR A CA 1
ATOM 509 C C . TYR A 1 72 ? 7.774 -8.236 9.544 1.00 92.62 72 TYR A C 1
ATOM 511 O O . TYR A 1 72 ? 7.917 -7.189 8.930 1.00 92.62 72 TYR A O 1
ATOM 519 N N . TYR A 1 73 ? 7.788 -9.422 8.936 1.00 93.31 73 TYR A N 1
ATOM 520 C CA . TYR A 1 73 ? 7.827 -9.559 7.480 1.00 93.31 73 TYR A CA 1
ATOM 521 C C . TYR A 1 73 ? 6.449 -9.312 6.861 1.00 93.31 73 TYR A C 1
ATOM 523 O O . TYR A 1 73 ? 5.416 -9.283 7.548 1.00 93.31 73 TYR A O 1
ATOM 531 N N . GLU A 1 74 ? 6.441 -9.168 5.542 1.00 94.06 74 GLU A N 1
ATOM 532 C CA . GLU A 1 74 ? 5.243 -9.057 4.734 1.00 94.06 74 GLU A CA 1
ATOM 533 C C . GLU A 1 74 ? 4.280 -10.228 4.976 1.00 94.06 74 GLU A C 1
ATOM 535 O O . GLU A 1 74 ? 4.660 -11.401 5.106 1.00 94.06 74 GLU A O 1
ATOM 540 N N . ALA A 1 75 ? 2.993 -9.897 5.056 1.00 94.25 75 ALA A N 1
ATOM 541 C CA . ALA A 1 75 ? 1.934 -10.893 5.136 1.00 94.25 75 ALA A CA 1
ATOM 542 C C . ALA A 1 75 ? 1.765 -11.640 3.807 1.00 94.25 75 ALA A C 1
ATOM 544 O O . ALA A 1 75 ? 1.532 -12.845 3.813 1.00 94.25 75 ALA A O 1
ATOM 545 N N . TYR A 1 76 ? 1.943 -10.931 2.691 1.00 94.56 76 TYR A N 1
ATOM 546 C CA . TYR A 1 76 ? 1.708 -11.433 1.340 1.00 94.56 76 TYR A CA 1
ATOM 547 C C . TYR A 1 76 ? 3.024 -11.540 0.573 1.00 94.56 76 TYR A C 1
ATOM 549 O O . TYR A 1 76 ? 3.452 -10.614 -0.126 1.00 94.56 76 TYR A O 1
ATOM 557 N N . ASN A 1 77 ? 3.690 -12.679 0.744 1.00 88.69 77 ASN A N 1
ATOM 558 C CA . ASN A 1 77 ? 4.868 -13.029 -0.038 1.00 88.69 77 ASN A CA 1
ATOM 559 C C . ASN A 1 77 ? 4.453 -13.649 -1.381 1.00 88.69 77 ASN A C 1
ATOM 561 O O . ASN A 1 77 ? 3.377 -14.222 -1.508 1.00 88.69 77 ASN A O 1
ATOM 565 N N . ASP A 1 78 ? 5.329 -13.570 -2.376 1.00 85.31 78 ASP A N 1
ATOM 566 C CA . ASP A 1 78 ? 5.069 -14.104 -3.722 1.00 85.31 78 ASP A CA 1
ATOM 567 C C . ASP A 1 78 ? 5.348 -15.622 -3.799 1.00 85.31 78 ASP A C 1
ATOM 569 O O . ASP A 1 78 ? 5.872 -16.130 -4.786 1.00 85.31 78 ASP A O 1
ATOM 573 N N . ALA A 1 79 ? 5.090 -16.339 -2.701 1.00 86.38 79 ALA A N 1
ATOM 574 C CA . ALA A 1 79 ? 5.442 -17.749 -2.513 1.00 86.38 79 ALA A CA 1
ATOM 575 C C . ALA A 1 79 ? 4.344 -18.553 -1.798 1.00 86.38 79 ALA A C 1
ATOM 577 O O . ALA A 1 79 ? 4.595 -19.678 -1.366 1.00 86.38 79 ALA A O 1
ATOM 578 N N . SER A 1 80 ? 3.150 -17.978 -1.649 1.00 87.31 80 SER A N 1
ATOM 579 C CA . SER A 1 80 ? 1.998 -18.640 -1.040 1.00 87.31 80 SER A CA 1
ATOM 580 C C . SER A 1 80 ? 0.861 -18.737 -2.049 1.00 87.31 80 SER A C 1
ATOM 582 O O . SER A 1 80 ? 0.709 -17.863 -2.896 1.00 87.31 80 SER A O 1
ATOM 584 N N . ASP A 1 81 ? 0.066 -19.791 -1.930 1.00 89.94 81 ASP A N 1
ATOM 585 C CA . ASP A 1 81 ? -1.248 -19.902 -2.557 1.00 89.94 81 ASP A CA 1
ATOM 586 C C . ASP A 1 81 ? -2.279 -19.366 -1.551 1.00 89.94 81 ASP A C 1
ATOM 588 O O . ASP A 1 81 ? -2.459 -19.931 -0.467 1.00 89.94 81 ASP A O 1
ATOM 592 N N . LEU A 1 82 ? -2.868 -18.210 -1.853 1.00 89.56 82 LEU A N 1
ATOM 593 C CA . LEU A 1 82 ? -3.803 -17.512 -0.973 1.00 89.56 82 LEU A CA 1
ATOM 594 C C . LEU A 1 82 ? -5.261 -17.882 -1.270 1.00 89.56 82 LEU A C 1
ATOM 596 O O . LEU A 1 82 ? -6.116 -17.656 -0.410 1.00 89.56 82 LEU A O 1
ATOM 600 N N . ASN A 1 83 ? -5.560 -18.411 -2.461 1.00 88.75 83 ASN A N 1
ATOM 601 C CA . ASN A 1 83 ? -6.922 -18.716 -2.909 1.00 88.75 83 ASN A CA 1
ATOM 602 C C . ASN A 1 83 ? -7.242 -20.230 -2.924 1.00 88.75 83 ASN A C 1
ATOM 604 O O . ASN A 1 83 ? -8.411 -20.600 -3.054 1.00 88.75 83 ASN A O 1
ATOM 608 N N . GLY A 1 84 ? -6.238 -21.086 -2.727 1.00 87.94 84 GLY A N 1
ATOM 609 C CA . GLY A 1 84 ? -6.354 -22.539 -2.668 1.00 87.94 84 GLY A CA 1
ATOM 610 C C . GLY A 1 84 ? -6.501 -23.218 -4.031 1.00 87.94 84 GLY A C 1
ATOM 611 O O . GLY A 1 84 ? -7.026 -24.334 -4.080 1.00 87.94 84 GLY A O 1
ATOM 612 N N . ASP A 1 85 ? -6.107 -22.569 -5.129 1.00 90.19 85 ASP A N 1
ATOM 613 C CA . ASP A 1 85 ? -6.205 -23.128 -6.483 1.00 90.19 85 ASP A CA 1
ATOM 614 C C . ASP A 1 85 ? -5.012 -24.025 -6.876 1.00 90.19 85 ASP A C 1
ATOM 616 O O . ASP A 1 85 ? -5.019 -24.646 -7.944 1.00 90.19 85 ASP A O 1
ATOM 620 N N . GLY A 1 86 ? -4.019 -24.161 -5.992 1.00 88.25 86 GLY A N 1
ATOM 621 C CA . GLY A 1 86 ? -2.815 -24.961 -6.202 1.00 88.25 86 GLY A CA 1
ATOM 622 C C . GLY A 1 86 ? -1.723 -24.248 -7.004 1.00 88.25 86 GLY A C 1
ATOM 623 O O . GLY A 1 86 ? -0.694 -24.866 -7.297 1.00 88.25 86 GLY A O 1
ATOM 624 N N . ILE A 1 87 ? -1.913 -22.974 -7.359 1.00 88.56 87 ILE A N 1
ATOM 625 C CA . ILE A 1 87 ? -0.943 -22.121 -8.046 1.00 88.56 87 ILE A CA 1
ATOM 626 C C . ILE A 1 87 ? -0.455 -21.048 -7.067 1.00 88.56 87 ILE A C 1
ATOM 628 O O . ILE A 1 87 ? -1.202 -20.497 -6.270 1.00 88.56 87 ILE A O 1
ATOM 632 N N . LEU A 1 88 ? 0.844 -20.741 -7.107 1.00 89.44 88 LEU A N 1
ATOM 633 C CA . LEU A 1 88 ? 1.394 -19.679 -6.266 1.00 89.44 88 LEU A CA 1
ATOM 634 C C . LEU A 1 88 ? 0.907 -18.305 -6.738 1.00 89.44 88 LEU A C 1
ATOM 636 O O . LEU A 1 88 ? 1.087 -17.936 -7.905 1.00 89.44 88 LEU A O 1
ATOM 640 N N . ASP A 1 89 ? 0.391 -17.511 -5.802 1.00 90.69 89 ASP A N 1
ATOM 641 C CA . ASP A 1 89 ? -0.013 -16.131 -6.040 1.00 90.69 89 ASP A CA 1
ATOM 642 C C . ASP A 1 89 ? 1.212 -15.217 -6.069 1.00 90.69 89 ASP A C 1
ATOM 644 O O . ASP A 1 89 ? 1.625 -14.613 -5.077 1.00 90.69 89 ASP A O 1
ATOM 648 N N . VAL A 1 90 ? 1.820 -15.124 -7.249 1.00 90.75 90 VAL A N 1
ATOM 649 C CA . VAL A 1 90 ? 2.913 -14.188 -7.518 1.00 90.75 90 VAL A CA 1
ATOM 650 C C . VAL A 1 90 ? 2.324 -12.844 -7.935 1.00 90.75 90 VAL A C 1
ATOM 652 O O . VAL A 1 90 ? 1.670 -12.733 -8.981 1.00 90.75 90 VAL A O 1
ATOM 655 N N . GLY A 1 91 ? 2.598 -11.805 -7.146 1.00 92.25 91 GLY A N 1
ATOM 656 C CA . GLY A 1 91 ? 2.109 -10.461 -7.419 1.00 92.25 91 GLY A CA 1
ATOM 657 C C . GLY A 1 91 ? 0.699 -10.190 -6.884 1.00 92.25 91 GLY A C 1
ATOM 658 O O . GLY A 1 91 ? 0.040 -11.036 -6.284 1.00 92.25 91 GLY A O 1
ATOM 659 N N . PHE A 1 92 ? 0.217 -8.970 -7.121 1.00 94.81 92 PHE A N 1
ATOM 660 C CA . PHE A 1 92 ? -1.146 -8.582 -6.766 1.00 94.81 92 PHE A CA 1
ATOM 661 C C . PHE A 1 92 ? -2.155 -9.214 -7.729 1.00 94.81 92 PHE A C 1
ATOM 663 O O . PHE A 1 92 ? -2.012 -9.094 -8.948 1.00 94.81 92 PHE A O 1
ATOM 670 N N . LYS A 1 93 ? -3.207 -9.831 -7.187 1.00 93.38 93 LYS A N 1
ATOM 671 C CA . LYS A 1 93 ? -4.337 -10.369 -7.949 1.00 93.38 93 LYS A CA 1
ATOM 672 C C . LYS A 1 93 ? -5.622 -9.644 -7.543 1.00 93.38 93 LYS A C 1
ATOM 674 O O . LYS A 1 93 ? -6.037 -9.763 -6.392 1.00 93.38 93 LYS A O 1
ATOM 679 N N . PRO A 1 94 ? -6.299 -8.934 -8.466 1.00 92.81 94 PRO A N 1
ATOM 680 C CA . PRO A 1 94 ? -7.550 -8.238 -8.155 1.00 92.81 94 PRO A CA 1
ATOM 681 C C . PRO A 1 94 ? -8.683 -9.129 -7.631 1.00 92.81 94 PRO A C 1
ATOM 683 O O . PRO A 1 94 ? -9.571 -8.648 -6.931 1.00 92.81 94 PRO A O 1
ATOM 686 N N . SER A 1 95 ? -8.660 -10.419 -7.972 1.00 91.62 95 SER A N 1
ATOM 687 C CA . SER A 1 95 ? -9.629 -11.418 -7.513 1.00 91.62 95 SER A CA 1
ATOM 688 C C . SER A 1 95 ? -9.483 -11.782 -6.033 1.00 91.62 95 SER A C 1
ATOM 690 O O . SER A 1 95 ? -10.413 -12.347 -5.462 1.00 91.62 95 SER A O 1
ATOM 692 N N . ILE A 1 96 ? -8.342 -11.471 -5.411 1.00 93.31 96 ILE A N 1
ATOM 693 C CA . ILE A 1 96 ? -8.048 -11.805 -4.018 1.00 93.31 96 ILE A CA 1
ATOM 694 C C . ILE A 1 96 ? -8.295 -10.577 -3.146 1.00 93.31 96 ILE A C 1
ATOM 696 O O . ILE A 1 96 ? -7.827 -9.473 -3.434 1.00 93.31 96 ILE A O 1
ATOM 700 N N . THR A 1 97 ? -9.016 -10.780 -2.046 1.00 94.38 97 THR A N 1
ATOM 701 C CA . THR A 1 97 ? -9.221 -9.751 -1.025 1.00 94.38 97 THR A CA 1
ATOM 702 C C . THR A 1 97 ? -8.147 -9.884 0.050 1.00 94.38 97 THR A C 1
ATOM 704 O O . THR A 1 97 ? -8.166 -10.813 0.855 1.00 94.38 97 THR A O 1
ATOM 707 N N . TYR A 1 98 ? -7.215 -8.938 0.079 1.00 95.62 98 TYR A N 1
ATOM 708 C CA . TYR A 1 98 ? -6.112 -8.893 1.033 1.00 95.62 98 TYR A CA 1
ATOM 709 C C . TYR A 1 98 ? -6.562 -8.241 2.339 1.00 95.62 98 TYR A C 1
ATOM 711 O O . TYR A 1 98 ? -7.101 -7.135 2.348 1.00 95.62 98 TYR A O 1
ATOM 719 N N . TYR A 1 99 ? -6.306 -8.910 3.455 1.00 94.94 99 TYR A N 1
ATOM 720 C CA . TYR A 1 99 ? -6.562 -8.413 4.799 1.00 94.94 99 TYR A CA 1
ATOM 721 C C . TYR A 1 99 ? -5.379 -7.582 5.312 1.00 94.94 99 TYR A C 1
ATOM 723 O O . TYR A 1 99 ? -4.220 -7.970 5.220 1.00 94.94 99 TYR A O 1
ATOM 731 N N . GLY A 1 100 ? -5.663 -6.429 5.901 1.00 95.75 100 GLY A N 1
ATOM 732 C CA . GLY A 1 100 ? -4.633 -5.537 6.420 1.00 95.75 100 GLY A CA 1
ATOM 733 C C . GLY A 1 100 ? -5.253 -4.328 7.090 1.00 95.75 100 GLY A C 1
ATOM 734 O O . GLY A 1 100 ? -6.437 -4.346 7.409 1.00 95.75 100 GLY A O 1
ATOM 735 N N . LEU A 1 101 ? -4.480 -3.269 7.325 1.00 95.94 101 LEU A N 1
ATOM 736 C CA . LEU A 1 101 ? -4.976 -2.073 8.021 1.00 95.94 101 LEU A CA 1
ATOM 737 C C . LEU A 1 101 ? -6.102 -1.356 7.265 1.00 95.94 101 LEU A C 1
ATOM 739 O O . LEU A 1 101 ? -7.017 -0.835 7.900 1.00 95.94 101 LEU A O 1
ATOM 743 N N . PHE A 1 102 ? -6.070 -1.379 5.937 1.00 97.19 102 PHE A N 1
ATOM 744 C CA . PHE A 1 102 ? -7.059 -0.740 5.078 1.00 97.19 102 PHE A CA 1
ATOM 745 C C . PHE A 1 102 ? -8.311 -1.616 4.944 1.00 97.19 102 PHE A C 1
ATOM 747 O O . PHE A 1 102 ? -8.276 -2.829 5.174 1.00 97.19 102 PHE A O 1
ATOM 754 N N . ASP A 1 103 ? -9.434 -1.002 4.595 1.00 96.06 103 ASP A N 1
ATOM 755 C CA . ASP A 1 103 ? -10.634 -1.710 4.158 1.00 96.06 103 ASP A CA 1
ATOM 756 C C . ASP A 1 103 ? -10.532 -1.943 2.648 1.00 96.06 103 ASP A C 1
ATOM 758 O O . ASP A 1 103 ? -10.402 -0.993 1.872 1.00 96.06 103 ASP A O 1
ATOM 762 N N . SER A 1 104 ? -10.565 -3.207 2.230 1.00 95.94 104 SER A N 1
ATOM 763 C CA . SER A 1 104 ? -10.387 -3.589 0.829 1.00 95.94 104 SER A CA 1
ATOM 764 C C . SER A 1 104 ? -11.478 -3.041 -0.088 1.00 95.94 104 SER A C 1
ATOM 766 O O . SER A 1 104 ? -11.208 -2.807 -1.263 1.00 95.94 104 SER A O 1
ATOM 768 N N . ALA A 1 105 ? -12.668 -2.768 0.456 1.00 95.81 105 ALA A N 1
ATOM 769 C CA . ALA A 1 105 ? -13.809 -2.232 -0.276 1.00 95.81 105 ALA A CA 1
ATOM 770 C C . ALA A 1 105 ? -13.844 -0.691 -0.309 1.00 95.81 105 ALA A C 1
ATOM 772 O O . ALA A 1 105 ? -14.892 -0.111 -0.600 1.00 95.81 105 ALA A O 1
ATOM 773 N N . LYS A 1 106 ? -12.735 -0.001 0.002 1.00 96.69 106 LYS A N 1
ATOM 774 C CA . LYS A 1 106 ? -12.662 1.471 0.030 1.00 96.69 106 LYS A CA 1
ATOM 775 C C . LYS A 1 106 ? -11.495 2.038 -0.772 1.00 96.69 106 LYS A C 1
ATOM 777 O O . LYS A 1 106 ? -10.451 1.407 -0.940 1.00 96.69 106 LYS A O 1
ATOM 782 N N . CYS A 1 107 ? -11.683 3.280 -1.204 1.00 97.56 107 CYS A N 1
ATOM 783 C CA . CYS A 1 107 ? -10.688 4.100 -1.880 1.00 97.56 107 CYS A CA 1
ATOM 784 C C . CYS A 1 107 ? -10.146 5.187 -0.954 1.00 97.56 107 CYS A C 1
ATOM 786 O O . CYS A 1 107 ? -10.898 5.845 -0.224 1.00 97.56 107 CYS A O 1
ATOM 788 N N . TYR A 1 108 ? -8.839 5.411 -1.026 1.00 98.12 108 TYR A N 1
ATOM 789 C CA . TYR A 1 108 ? -8.105 6.280 -0.120 1.00 98.12 108 TYR A CA 1
ATOM 790 C C . TYR A 1 108 ? -7.339 7.364 -0.872 1.00 98.12 108 TYR A C 1
ATOM 792 O O . TYR A 1 108 ? -6.655 7.097 -1.860 1.00 98.12 108 TYR A O 1
ATOM 800 N N . ASN A 1 109 ? -7.375 8.578 -0.329 1.00 97.56 109 ASN A N 1
ATOM 801 C CA . ASN A 1 109 ? -6.447 9.639 -0.699 1.00 97.56 109 ASN A CA 1
ATOM 802 C C . ASN A 1 109 ? -5.395 9.797 0.391 1.00 97.56 109 ASN A C 1
ATOM 804 O O . ASN A 1 109 ? -5.682 9.639 1.579 1.00 97.56 109 ASN A O 1
ATOM 808 N N . TYR A 1 110 ? -4.176 10.131 -0.017 1.00 96.81 110 TYR A N 1
ATOM 809 C CA . TYR A 1 110 ? -3.125 10.470 0.928 1.00 96.81 110 TYR A CA 1
ATOM 810 C C . TYR A 1 110 ? -3.171 11.967 1.245 1.00 96.81 110 TYR A C 1
ATOM 812 O O . TYR A 1 110 ? -3.111 12.798 0.340 1.00 96.81 110 TYR A O 1
ATOM 820 N N . GLY A 1 111 ? -3.274 12.310 2.526 1.00 94.00 111 GLY A N 1
ATOM 821 C CA . GLY A 1 111 ? -3.352 13.685 3.012 1.00 94.00 111 GLY A CA 1
ATOM 822 C C . GLY A 1 111 ? -3.053 13.769 4.509 1.00 94.00 111 GLY A C 1
ATOM 823 O O . GLY A 1 111 ? -3.235 12.803 5.242 1.00 94.00 111 GLY A O 1
ATOM 824 N N . ALA A 1 112 ? -2.544 14.916 4.970 1.00 86.69 112 ALA A N 1
ATOM 825 C CA . ALA A 1 112 ? -2.222 15.160 6.385 1.00 86.69 112 ALA A CA 1
ATOM 826 C C . ALA A 1 112 ? -1.340 14.071 7.054 1.00 86.69 112 ALA A C 1
ATOM 828 O O . ALA A 1 112 ? -1.450 13.811 8.250 1.00 86.69 112 ALA A O 1
ATOM 829 N N . GLY A 1 113 ? -0.449 13.428 6.286 1.00 91.06 113 GLY A N 1
ATOM 830 C CA . GLY A 1 113 ? 0.473 12.406 6.798 1.00 91.06 113 GLY A CA 1
ATOM 831 C C . GLY A 1 113 ? -0.143 11.016 7.004 1.00 91.06 113 GLY A C 1
ATOM 832 O O . GLY A 1 113 ? 0.407 10.225 7.775 1.00 91.06 113 GLY A O 1
ATOM 833 N N . GLY A 1 114 ? -1.265 10.716 6.343 1.00 95.56 114 GLY A N 1
ATOM 834 C CA . GLY A 1 114 ? -1.886 9.394 6.323 1.00 95.56 114 GLY A CA 1
ATOM 835 C C . GLY A 1 114 ? -2.883 9.223 5.176 1.00 95.56 114 GLY A C 1
ATOM 836 O O . GLY A 1 114 ? -3.054 10.094 4.329 1.00 95.56 114 GLY A O 1
ATOM 837 N N . PHE A 1 115 ? -3.537 8.071 5.145 1.00 97.94 115 PHE A N 1
ATOM 838 C CA . PHE A 1 115 ? -4.556 7.703 4.176 1.00 97.94 115 PHE A CA 1
ATOM 839 C C . PHE A 1 115 ? -5.947 7.905 4.776 1.00 97.94 115 PHE A C 1
ATOM 841 O O . PHE A 1 115 ? -6.250 7.398 5.860 1.00 97.94 115 PHE A O 1
ATOM 848 N N . VAL A 1 116 ? -6.798 8.628 4.054 1.00 96.94 116 VAL A N 1
ATOM 849 C CA . VAL A 1 116 ? -8.172 8.940 4.461 1.00 96.94 116 VAL A CA 1
ATOM 850 C C . VAL A 1 116 ? -9.137 8.295 3.464 1.00 96.94 116 VAL A C 1
ATOM 852 O O . VAL A 1 116 ? -8.943 8.474 2.255 1.00 96.94 116 VAL A O 1
ATOM 855 N N . PRO A 1 117 ? -10.143 7.529 3.926 1.00 96.75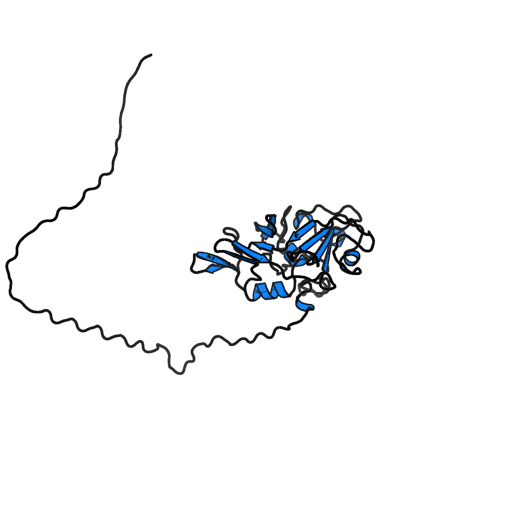 117 PRO A N 1
ATOM 856 C CA . PRO A 1 117 ? -11.136 6.935 3.041 1.00 96.75 117 PRO A CA 1
ATOM 857 C C . PRO A 1 117 ? -12.015 8.028 2.428 1.00 96.75 117 PRO A C 1
ATOM 859 O O . PRO A 1 117 ? -12.378 8.998 3.090 1.00 96.75 117 PRO A O 1
ATOM 862 N N . THR A 1 118 ? -12.355 7.870 1.154 1.00 96.12 118 THR A N 1
ATOM 863 C CA . THR A 1 118 ? -13.080 8.892 0.375 1.00 96.12 118 THR A CA 1
ATOM 864 C C . THR A 1 118 ? -14.317 8.351 -0.326 1.00 96.12 118 THR A C 1
ATOM 866 O O . THR A 1 118 ? -15.309 9.065 -0.440 1.00 96.12 118 THR A O 1
ATOM 869 N N . ALA A 1 119 ? -14.278 7.095 -0.764 1.00 95.62 119 ALA A N 1
ATOM 870 C CA . ALA A 1 119 ? -15.374 6.433 -1.453 1.00 95.62 119 ALA A CA 1
ATOM 871 C C . ALA A 1 119 ? -15.308 4.918 -1.231 1.00 95.62 119 ALA A C 1
ATOM 873 O O . ALA A 1 119 ? -14.281 4.383 -0.801 1.00 95.62 119 ALA A O 1
ATOM 874 N N . LEU A 1 120 ? -16.406 4.233 -1.543 1.00 96.38 120 LEU A N 1
ATOM 875 C CA . LEU A 1 120 ? -16.401 2.784 -1.710 1.00 96.38 120 LEU A CA 1
ATOM 876 C C . LEU A 1 120 ? -15.685 2.423 -3.014 1.00 96.38 120 LEU A C 1
ATOM 878 O O . LEU A 1 120 ? -15.766 3.157 -4.000 1.00 96.38 120 LEU A O 1
ATOM 882 N N . ALA A 1 121 ? -14.989 1.295 -3.005 1.00 96.00 121 ALA A N 1
ATOM 883 C CA . ALA A 1 121 ? -14.341 0.762 -4.187 1.00 96.00 121 ALA A CA 1
ATOM 884 C C . ALA A 1 121 ? -15.377 0.256 -5.198 1.00 96.00 121 ALA A C 1
ATOM 886 O O . ALA A 1 121 ? -16.462 -0.208 -4.838 1.00 96.00 121 ALA A O 1
ATOM 887 N N . GLY A 1 122 ? -15.025 0.350 -6.478 1.00 94.25 122 GLY A N 1
ATOM 888 C CA . GLY A 1 122 ? -15.798 -0.243 -7.560 1.00 94.25 122 GLY A CA 1
ATOM 889 C C . GLY A 1 122 ? -15.676 -1.774 -7.603 1.00 94.25 122 GLY A C 1
ATOM 890 O O . GLY A 1 122 ? -15.025 -2.385 -6.747 1.00 94.25 122 GLY A O 1
ATOM 891 N N . PRO A 1 123 ? -16.271 -2.414 -8.625 1.00 91.94 123 PRO A N 1
ATOM 892 C CA . PRO A 1 123 ? -16.094 -3.842 -8.877 1.00 91.94 123 PRO A CA 1
ATOM 893 C C . PRO A 1 123 ? -14.610 -4.232 -8.899 1.00 91.94 123 PRO A C 1
ATOM 895 O O . PRO A 1 123 ? -13.777 -3.462 -9.365 1.00 91.94 123 PRO A O 1
ATOM 898 N N . ALA A 1 124 ? -14.273 -5.419 -8.388 1.00 90.19 124 ALA A N 1
ATOM 899 C CA . ALA A 1 124 ? -12.885 -5.885 -8.246 1.00 90.19 124 ALA A CA 1
ATOM 900 C C . ALA A 1 124 ? -11.972 -4.959 -7.406 1.00 90.19 124 ALA A C 1
ATOM 902 O O . ALA A 1 124 ? -10.755 -4.963 -7.572 1.00 90.19 124 ALA A O 1
ATOM 903 N N . ASN A 1 125 ? -12.545 -4.184 -6.477 1.00 94.62 125 ASN A N 1
ATOM 904 C CA . ASN A 1 125 ? -11.824 -3.274 -5.581 1.00 94.62 125 ASN A CA 1
ATOM 905 C C . ASN A 1 125 ? -11.052 -2.157 -6.315 1.00 94.62 125 ASN A C 1
ATOM 907 O O . ASN A 1 125 ? -10.001 -1.704 -5.847 1.00 94.62 125 ASN A O 1
ATOM 911 N N . THR A 1 126 ? -11.557 -1.708 -7.468 1.00 96.19 126 THR A N 1
ATOM 912 C CA . THR A 1 126 ? -10.941 -0.631 -8.257 1.00 96.19 126 THR A CA 1
ATOM 913 C C . THR A 1 126 ? -11.219 0.749 -7.662 1.00 96.19 126 THR A C 1
ATOM 915 O O . THR A 1 126 ? -12.345 1.049 -7.262 1.00 96.19 126 THR A O 1
ATOM 918 N N . CYS A 1 127 ? -10.206 1.607 -7.688 1.00 96.12 127 CYS A N 1
ATOM 919 C CA . CYS A 1 127 ? -10.181 2.978 -7.197 1.00 96.12 127 CYS A CA 1
ATOM 920 C C . CYS A 1 127 ? -9.385 3.872 -8.162 1.00 96.12 127 CYS A C 1
ATOM 922 O O . CYS A 1 127 ? -8.267 4.283 -7.861 1.00 96.12 127 CYS A O 1
ATOM 924 N N . THR A 1 128 ? -9.927 4.150 -9.350 1.00 94.31 128 THR A N 1
ATOM 925 C CA . THR A 1 128 ? -9.221 4.922 -10.387 1.00 94.31 128 THR A CA 1
ATOM 926 C C . THR A 1 128 ? -8.789 6.298 -9.874 1.00 94.31 128 THR A C 1
ATOM 928 O O . THR A 1 128 ? -9.613 7.084 -9.412 1.00 94.31 128 THR A O 1
ATOM 931 N N . GLY A 1 129 ? -7.489 6.598 -9.967 1.00 93.19 129 GLY A N 1
ATOM 932 C CA . GLY A 1 129 ? -6.922 7.870 -9.500 1.00 93.19 129 GLY A CA 1
ATOM 933 C C . GLY A 1 129 ? -6.782 7.994 -7.977 1.00 93.19 129 GLY A C 1
ATOM 934 O O . GLY A 1 129 ? -6.430 9.065 -7.485 1.00 93.19 129 GLY A O 1
ATOM 935 N N . GLN A 1 130 ? -7.036 6.921 -7.226 1.00 96.94 130 GLN A N 1
ATOM 936 C CA . GLN A 1 130 ? -6.919 6.861 -5.769 1.00 96.94 130 GLN A CA 1
ATOM 937 C C . GLN A 1 130 ? -6.221 5.563 -5.352 1.00 96.94 130 GLN A C 1
ATOM 939 O O . GLN A 1 130 ? -5.960 4.685 -6.168 1.00 96.94 130 GLN A O 1
ATOM 944 N N . TRP A 1 131 ? -5.892 5.419 -4.072 1.00 97.88 131 TRP A N 1
ATOM 945 C CA . TRP A 1 131 ? -5.339 4.169 -3.556 1.00 97.88 131 TRP A CA 1
ATOM 946 C C . TRP A 1 131 ? -6.465 3.193 -3.217 1.00 97.88 131 TRP A C 1
ATOM 948 O O . TRP A 1 131 ? -7.312 3.488 -2.376 1.00 97.88 131 TRP A O 1
ATOM 958 N N . SER A 1 132 ? -6.462 2.016 -3.836 1.00 98.19 132 SER A N 1
ATOM 959 C CA . SER A 1 132 ? -7.333 0.906 -3.447 1.00 98.19 132 SER A CA 1
ATOM 960 C C . SER A 1 132 ? -6.882 0.342 -2.108 1.00 98.19 132 SER A C 1
ATOM 962 O O . SER A 1 132 ? -5.715 -0.020 -1.943 1.00 98.19 132 SER A O 1
ATOM 964 N N . GLY A 1 133 ? -7.804 0.220 -1.151 1.00 97.62 133 GLY A N 1
ATOM 965 C CA . GLY A 1 133 ? -7.506 -0.410 0.132 1.00 97.62 133 GLY A CA 1
ATOM 966 C C . GLY A 1 133 ? -7.026 -1.852 -0.024 1.00 97.62 133 GLY A C 1
ATOM 967 O O . GLY A 1 133 ? -6.126 -2.280 0.697 1.00 97.62 133 GLY A O 1
ATOM 968 N N . ASN A 1 134 ? -7.539 -2.570 -1.029 1.00 97.50 134 ASN A N 1
ATOM 969 C CA . ASN A 1 134 ? -7.124 -3.939 -1.313 1.00 97.50 134 ASN A CA 1
ATOM 970 C C . ASN A 1 134 ? -5.652 -4.002 -1.751 1.00 97.50 134 ASN A C 1
ATOM 972 O O . ASN A 1 134 ? -4.868 -4.797 -1.234 1.00 97.50 134 ASN A O 1
ATOM 976 N N . PHE A 1 135 ? -5.256 -3.104 -2.657 1.00 97.62 135 PHE A N 1
ATOM 977 C CA . PHE A 1 135 ? -3.867 -2.983 -3.100 1.00 97.62 135 PHE A CA 1
ATOM 978 C C . PHE A 1 135 ? -2.940 -2.545 -1.960 1.00 97.62 135 PHE A C 1
ATOM 980 O O . PHE A 1 135 ? -1.861 -3.107 -1.774 1.00 97.62 135 PHE A O 1
ATOM 987 N N . MET A 1 136 ? -3.374 -1.583 -1.144 1.00 97.81 136 MET A N 1
ATOM 988 C CA . MET A 1 136 ? -2.599 -1.124 0.010 1.00 97.81 136 MET A CA 1
ATOM 989 C C . MET A 1 136 ? -2.386 -2.234 1.043 1.00 97.81 136 MET A C 1
ATOM 991 O O . MET A 1 136 ? -1.288 -2.343 1.595 1.00 97.81 136 MET A O 1
ATOM 995 N N . ASN A 1 137 ? -3.385 -3.090 1.271 1.00 97.38 137 ASN A N 1
ATOM 996 C CA . ASN A 1 137 ? -3.243 -4.261 2.134 1.00 97.38 137 ASN A CA 1
ATOM 997 C C . ASN A 1 137 ? -2.218 -5.256 1.577 1.00 97.38 137 ASN A C 1
ATOM 999 O O . ASN A 1 137 ? -1.356 -5.702 2.335 1.00 97.38 137 ASN A O 1
ATOM 1003 N N . TYR A 1 138 ? -2.243 -5.547 0.275 1.00 96.88 138 TYR A N 1
ATOM 1004 C CA . TYR A 1 138 ? -1.231 -6.392 -0.365 1.00 96.88 138 TYR A CA 1
ATOM 1005 C C . TYR A 1 138 ? 0.193 -5.839 -0.187 1.00 96.88 138 TYR A C 1
ATOM 1007 O O . TYR A 1 138 ? 1.106 -6.564 0.205 1.00 96.88 138 TYR A O 1
ATOM 1015 N N . VAL A 1 139 ? 0.387 -4.542 -0.438 1.00 97.00 139 VAL A N 1
ATOM 1016 C CA . VAL A 1 139 ? 1.726 -3.937 -0.449 1.00 97.00 139 VAL A CA 1
ATOM 1017 C C . VAL A 1 139 ? 2.283 -3.701 0.953 1.00 97.00 139 VAL A C 1
ATOM 1019 O O . VAL A 1 139 ? 3.481 -3.887 1.163 1.00 97.00 139 VAL A O 1
ATOM 1022 N N . THR A 1 140 ? 1.461 -3.244 1.901 1.00 97.25 140 THR A N 1
ATOM 1023 C CA . THR A 1 140 ? 1.960 -2.638 3.152 1.00 97.25 140 THR A CA 1
ATOM 1024 C C . THR A 1 140 ? 1.756 -3.486 4.405 1.00 97.25 140 THR A C 1
ATOM 1026 O O . THR A 1 140 ? 2.303 -3.145 5.453 1.00 97.25 140 THR A O 1
ATOM 1029 N N . THR A 1 141 ? 1.011 -4.590 4.344 1.00 97.12 141 THR A N 1
ATOM 1030 C CA . THR A 1 141 ? 0.666 -5.347 5.556 1.00 97.12 141 THR A CA 1
ATOM 1031 C C . THR A 1 141 ? 1.839 -6.183 6.062 1.00 97.12 141 THR A C 1
ATOM 1033 O O . THR A 1 141 ? 2.285 -7.117 5.397 1.00 97.12 141 THR A O 1
ATOM 1036 N N . ALA A 1 142 ? 2.287 -5.893 7.286 1.00 96.19 142 ALA A N 1
ATOM 1037 C CA . ALA A 1 142 ? 3.112 -6.810 8.067 1.00 96.19 142 ALA A CA 1
ATOM 1038 C C . ALA A 1 142 ? 2.220 -7.838 8.781 1.00 96.19 142 ALA A C 1
ATOM 1040 O O . ALA A 1 142 ? 1.105 -7.515 9.202 1.00 96.19 142 ALA A O 1
ATOM 1041 N N . ARG A 1 143 ? 2.715 -9.061 8.987 1.00 94.50 143 ARG A N 1
ATOM 1042 C CA . ARG A 1 143 ? 1.938 -10.141 9.636 1.00 94.50 143 ARG A CA 1
ATOM 1043 C C . ARG A 1 143 ? 1.422 -9.746 11.020 1.00 94.50 143 ARG A C 1
ATOM 1045 O O . ARG A 1 143 ? 0.280 -10.042 11.366 1.00 94.50 143 ARG A O 1
ATOM 1052 N N . ILE A 1 144 ? 2.236 -9.034 11.798 1.00 94.81 144 ILE A N 1
ATOM 1053 C CA . ILE A 1 144 ? 1.843 -8.537 13.117 1.00 94.81 144 ILE A CA 1
ATOM 1054 C C . ILE A 1 144 ? 0.664 -7.567 13.032 1.00 94.81 144 ILE A C 1
ATOM 1056 O O . ILE A 1 144 ? -0.202 -7.599 13.896 1.00 94.81 144 ILE A O 1
ATOM 1060 N N . ASP A 1 145 ? 0.579 -6.734 11.998 1.00 96.31 145 ASP A N 1
ATOM 1061 C CA . ASP A 1 145 ? -0.495 -5.745 11.892 1.00 96.31 145 ASP A CA 1
ATOM 1062 C C . ASP A 1 145 ? -1.832 -6.397 11.545 1.00 96.31 145 ASP A C 1
ATOM 1064 O O . ASP A 1 145 ? -2.857 -5.996 12.099 1.00 96.31 145 ASP A O 1
ATOM 1068 N N . ALA A 1 146 ? -1.820 -7.458 10.732 1.00 94.00 146 ALA A N 1
ATOM 1069 C CA . ALA A 1 146 ? -2.995 -8.299 10.523 1.00 94.00 146 ALA A CA 1
ATOM 1070 C C . ALA A 1 146 ? -3.475 -8.924 11.846 1.00 94.00 146 ALA A C 1
ATOM 1072 O O . ALA A 1 146 ? -4.647 -8.794 12.198 1.00 94.00 146 ALA A O 1
ATOM 1073 N N . LEU A 1 147 ? -2.567 -9.513 12.637 1.00 93.00 147 LEU A N 1
ATOM 1074 C CA . LEU A 1 147 ? -2.908 -10.086 13.948 1.00 93.00 147 LEU A CA 1
ATOM 1075 C C . LEU A 1 147 ? -3.486 -9.038 14.908 1.00 93.00 147 LEU A C 1
ATOM 1077 O O . LEU A 1 147 ? -4.503 -9.271 15.553 1.00 93.00 147 LEU A O 1
ATOM 1081 N N . ARG A 1 148 ? -2.862 -7.861 14.993 1.00 93.94 148 ARG A N 1
ATOM 1082 C CA . ARG A 1 148 ? -3.338 -6.760 15.843 1.00 93.94 148 ARG A CA 1
ATOM 1083 C C . ARG A 1 148 ? -4.713 -6.257 15.414 1.00 93.94 148 ARG A C 1
ATOM 1085 O O . ARG A 1 148 ? -5.526 -5.914 16.272 1.00 93.94 148 ARG A O 1
ATOM 1092 N N . LYS A 1 149 ? -4.979 -6.212 14.104 1.00 94.06 149 LYS A N 1
ATOM 1093 C CA . LYS A 1 149 ? -6.289 -5.817 13.580 1.00 94.06 149 LYS A CA 1
ATOM 1094 C C . LYS A 1 149 ? -7.379 -6.805 13.986 1.00 94.06 149 LYS A C 1
ATOM 1096 O O . LYS A 1 149 ? -8.393 -6.349 14.493 1.00 94.06 149 LYS A O 1
ATOM 1101 N N . VAL A 1 150 ? -7.133 -8.111 13.870 1.00 92.62 150 VAL A N 1
ATOM 1102 C CA . VAL A 1 150 ? -8.086 -9.160 14.287 1.00 92.62 150 VAL A CA 1
ATOM 1103 C C . VAL A 1 150 ? -8.292 -9.199 15.801 1.00 92.62 150 VAL A C 1
ATOM 1105 O O . VAL A 1 150 ? -9.373 -9.510 16.270 1.00 92.62 150 VAL A O 1
ATOM 1108 N N . LEU A 1 151 ? -7.259 -8.929 16.601 1.00 90.75 151 LEU A N 1
ATOM 1109 C CA . LEU A 1 151 ? -7.376 -9.085 18.054 1.00 90.75 151 LEU A CA 1
ATOM 1110 C C . LEU A 1 151 ? -7.993 -7.868 18.747 1.00 90.75 151 LEU A C 1
ATOM 1112 O O . LEU A 1 151 ? -8.660 -8.020 19.767 1.00 90.75 151 LEU A O 1
ATOM 1116 N N . TYR A 1 152 ? -7.722 -6.658 18.254 1.00 90.38 152 TYR A N 1
ATOM 1117 C CA . TYR A 1 152 ? -8.134 -5.430 18.942 1.00 90.38 152 TYR A CA 1
ATOM 1118 C C . TYR A 1 152 ? -8.392 -4.238 18.011 1.00 90.38 152 TYR A C 1
ATOM 1120 O O . TYR A 1 152 ? -8.390 -3.087 18.451 1.00 90.38 152 TYR A O 1
ATOM 1128 N N . GLY A 1 153 ? -8.604 -4.478 16.717 1.00 92.38 153 GLY A N 1
ATOM 1129 C CA . GLY A 1 153 ? -8.891 -3.420 15.746 1.00 92.38 153 GLY A CA 1
ATOM 1130 C C . GLY A 1 153 ? -7.663 -2.629 15.281 1.00 92.38 153 GLY A C 1
ATOM 1131 O O . GLY A 1 153 ? -7.813 -1.641 14.567 1.00 92.38 153 GLY A O 1
ATOM 1132 N N . GLY A 1 154 ? -6.447 -3.064 15.636 1.00 94.19 154 GLY A N 1
ATOM 1133 C CA . GLY A 1 154 ? -5.185 -2.535 15.112 1.00 94.19 154 GLY A CA 1
ATOM 1134 C C . GLY A 1 154 ? -4.467 -1.558 16.046 1.00 94.19 154 GLY A C 1
ATOM 1135 O O . GLY A 1 154 ? -4.973 -1.152 17.090 1.00 94.19 154 GLY A O 1
ATOM 1136 N N . SER A 1 155 ? -3.242 -1.176 15.678 1.00 94.75 155 SER A N 1
ATOM 1137 C CA . SER A 1 155 ? -2.407 -0.285 16.493 1.00 94.75 155 SER A CA 1
ATOM 1138 C C . SER A 1 155 ? -2.819 1.179 16.317 1.00 94.75 155 SER A C 1
ATOM 1140 O O . SER A 1 155 ? -2.485 1.809 15.312 1.00 94.75 155 SER A O 1
ATOM 1142 N N . ARG A 1 156 ? -3.529 1.735 17.302 1.00 94.75 156 ARG A N 1
ATOM 1143 C CA . ARG A 1 156 ? -4.004 3.128 17.291 1.00 94.75 156 ARG A CA 1
ATOM 1144 C C . ARG A 1 156 ? -2.858 4.090 17.618 1.00 94.75 156 ARG A C 1
ATOM 1146 O O . ARG A 1 156 ? -2.303 4.055 18.711 1.00 94.75 156 ARG A O 1
ATOM 1153 N N . ARG A 1 157 ? -2.500 4.962 16.670 1.00 94.25 157 ARG A N 1
ATOM 1154 C CA . ARG A 1 157 ? -1.536 6.060 16.881 1.00 94.25 157 ARG A CA 1
ATOM 1155 C C . ARG A 1 157 ? -2.215 7.301 17.446 1.00 94.25 157 ARG A C 1
ATOM 1157 O O . ARG A 1 157 ? -1.642 7.979 18.293 1.00 94.25 157 ARG A O 1
ATOM 1164 N N . THR A 1 158 ? -3.409 7.591 16.950 1.00 93.81 158 THR A N 1
ATOM 1165 C CA . THR A 1 158 ? -4.262 8.676 17.428 1.00 93.81 158 THR A CA 1
ATOM 1166 C C . THR A 1 158 ? -5.602 8.065 17.779 1.00 93.81 158 THR A C 1
ATOM 1168 O O . THR A 1 158 ? -6.176 7.346 16.961 1.00 93.81 158 THR A O 1
ATOM 1171 N N . ASP A 1 159 ? -6.075 8.331 18.991 1.00 92.25 159 ASP A N 1
ATOM 1172 C CA . ASP A 1 159 ? -7.375 7.875 19.466 1.00 92.25 159 ASP A CA 1
ATOM 1173 C C . ASP A 1 159 ? -8.038 9.012 20.250 1.00 92.25 159 ASP A C 1
ATOM 1175 O O . ASP A 1 159 ? -7.880 9.133 21.461 1.00 92.25 159 ASP A O 1
ATOM 1179 N N . THR A 1 160 ? -8.705 9.912 19.527 1.00 90.88 160 THR A N 1
ATOM 1180 C CA . THR A 1 160 ? -9.525 10.992 20.100 1.00 90.88 160 THR A CA 1
ATOM 1181 C C . THR A 1 160 ? -10.995 10.676 19.881 1.00 90.88 160 THR A C 1
ATOM 1183 O O . THR A 1 160 ? -11.315 9.822 19.062 1.00 90.88 160 THR A O 1
ATOM 1186 N N . ASP A 1 161 ? -11.917 11.369 20.542 1.00 85.88 161 ASP A N 1
ATOM 1187 C CA . ASP A 1 161 ? -13.357 11.107 20.393 1.00 85.88 161 ASP A CA 1
ATOM 1188 C C . ASP A 1 161 ? -13.844 11.101 18.936 1.00 85.88 161 ASP A C 1
ATOM 1190 O O . ASP A 1 161 ? -14.673 10.275 18.565 1.00 85.88 161 ASP A O 1
ATOM 1194 N N . THR A 1 162 ? -13.274 11.957 18.088 1.00 85.00 162 THR A N 1
ATOM 1195 C CA . THR A 1 162 ? -13.710 12.147 16.698 1.00 85.00 162 THR A CA 1
ATOM 1196 C C . THR A 1 162 ? -12.834 11.455 15.660 1.00 85.00 162 THR A C 1
ATOM 1198 O O . THR A 1 162 ? -13.285 11.238 14.535 1.00 85.00 162 THR A O 1
ATOM 1201 N N . VAL A 1 163 ? -11.580 11.134 15.992 1.00 91.19 163 VAL A N 1
ATOM 1202 C CA . VAL A 1 163 ? -10.604 10.630 15.022 1.00 91.19 163 VAL A CA 1
ATOM 1203 C C . VAL A 1 163 ? -9.828 9.458 15.605 1.00 91.19 163 VAL A C 1
ATOM 1205 O O . VAL A 1 163 ? -9.141 9.573 16.622 1.00 91.19 163 VAL A O 1
ATOM 1208 N N . THR A 1 164 ? -9.871 8.337 14.889 1.00 94.62 164 THR A N 1
ATOM 1209 C CA . THR A 1 164 ? -8.997 7.192 15.134 1.00 94.62 164 THR A CA 1
ATOM 1210 C C . THR A 1 164 ? -8.114 6.954 13.918 1.00 94.62 164 THR A C 1
ATOM 1212 O O . THR A 1 164 ? -8.602 6.779 12.802 1.00 94.62 164 THR A O 1
ATOM 1215 N N . ILE A 1 165 ? -6.799 6.946 14.142 1.00 96.00 165 ILE A N 1
ATOM 1216 C CA . ILE A 1 165 ? -5.794 6.662 13.114 1.00 96.00 165 ILE A CA 1
ATOM 1217 C C . ILE A 1 165 ? -5.013 5.426 13.537 1.00 96.00 165 ILE A C 1
ATOM 1219 O O . ILE A 1 165 ? -4.349 5.423 14.579 1.00 96.00 165 ILE A O 1
ATOM 1223 N N . LEU A 1 166 ? -5.065 4.392 12.704 1.00 96.69 166 LEU A N 1
ATOM 1224 C CA . LEU A 1 166 ? -4.219 3.215 12.835 1.00 96.69 166 LEU A CA 1
ATOM 1225 C C . LEU A 1 166 ? -2.868 3.477 12.178 1.00 96.69 166 LEU A C 1
ATOM 1227 O O . LEU A 1 166 ? -2.786 4.177 11.170 1.00 96.69 166 LEU A O 1
ATOM 1231 N N . GLN A 1 167 ? -1.805 2.909 12.733 1.00 96.69 167 GLN A N 1
ATOM 1232 C CA . GLN A 1 167 ? -0.457 3.016 12.190 1.00 96.69 167 GLN A CA 1
ATOM 1233 C C . GLN A 1 167 ? 0.162 1.627 12.051 1.00 96.69 167 GLN A C 1
ATOM 1235 O O . GLN A 1 167 ? 0.047 0.796 12.951 1.00 96.69 167 GLN A O 1
ATOM 1240 N N . ARG A 1 168 ? 0.855 1.412 10.931 1.00 97.00 168 ARG A N 1
ATOM 1241 C CA . ARG A 1 168 ? 1.656 0.212 10.686 1.00 97.00 168 ARG A CA 1
ATOM 1242 C C . ARG A 1 168 ? 2.788 0.069 11.701 1.00 97.00 168 ARG A C 1
ATOM 1244 O O . ARG A 1 168 ? 3.312 1.059 12.221 1.00 97.00 168 ARG A O 1
ATOM 1251 N N . THR A 1 169 ? 3.183 -1.167 11.966 1.00 95.62 169 THR A N 1
ATOM 1252 C CA . THR A 1 169 ? 4.346 -1.458 12.797 1.00 95.62 169 THR A CA 1
ATOM 1253 C C . THR A 1 169 ? 5.622 -0.827 12.231 1.00 95.62 169 THR A C 1
ATOM 1255 O O . THR A 1 169 ? 5.774 -0.641 11.022 1.00 95.62 169 THR A O 1
ATOM 1258 N N . HIS A 1 170 ? 6.568 -0.534 13.120 1.00 94.62 170 HIS A N 1
ATOM 1259 C CA . HIS A 1 170 ? 7.930 -0.175 12.738 1.00 94.62 170 HIS A CA 1
ATOM 1260 C C . HIS A 1 170 ? 8.607 -1.356 12.024 1.00 94.62 170 HIS A C 1
ATOM 1262 O O . HIS A 1 170 ? 8.540 -2.483 12.523 1.00 94.62 170 HIS A O 1
ATOM 1268 N N . ILE A 1 171 ? 9.265 -1.081 10.893 1.00 94.62 171 ILE A N 1
ATOM 1269 C CA . ILE A 1 171 ? 10.062 -2.051 10.129 1.00 94.62 171 ILE A CA 1
ATOM 1270 C C . ILE A 1 171 ? 11.506 -1.557 10.082 1.00 94.62 171 ILE A C 1
ATOM 1272 O O . ILE A 1 171 ? 11.755 -0.530 9.449 1.00 94.62 171 ILE A O 1
ATOM 1276 N N . PRO A 1 172 ? 12.461 -2.247 10.718 1.00 92.31 172 PRO A N 1
ATOM 1277 C CA . PRO A 1 172 ? 13.859 -1.847 10.664 1.00 92.31 172 PRO A CA 1
ATOM 1278 C C . PRO A 1 172 ? 14.403 -1.796 9.227 1.00 92.31 172 PRO A C 1
ATOM 1280 O O . PRO A 1 172 ? 14.030 -2.599 8.368 1.00 92.31 172 PRO A O 1
ATOM 1283 N N . GLN A 1 173 ? 15.320 -0.858 8.977 1.00 91.88 173 GLN A N 1
ATOM 1284 C CA . GLN A 1 173 ? 16.018 -0.710 7.695 1.00 91.88 173 GLN A CA 1
ATOM 1285 C C . GLN A 1 173 ? 17.129 -1.768 7.547 1.00 91.88 173 GLN A C 1
ATOM 1287 O O . GLN A 1 173 ? 18.333 -1.482 7.619 1.00 91.88 173 GLN A O 1
ATOM 1292 N N . ASP A 1 174 ? 16.710 -3.021 7.425 1.00 90.88 174 ASP A N 1
ATOM 1293 C CA . ASP A 1 174 ? 17.525 -4.219 7.234 1.00 90.88 174 ASP A CA 1
ATOM 1294 C C . ASP A 1 174 ? 16.716 -5.296 6.479 1.00 90.88 174 ASP A C 1
ATOM 1296 O O . ASP A 1 174 ? 15.788 -4.969 5.742 1.00 90.88 174 ASP A O 1
ATOM 1300 N N . ALA A 1 175 ? 17.045 -6.577 6.665 1.00 90.31 175 ALA A N 1
ATOM 1301 C CA . ALA A 1 175 ? 16.370 -7.704 6.024 1.00 90.31 175 ALA A CA 1
ATOM 1302 C C . ALA A 1 175 ? 14.855 -7.823 6.312 1.00 90.31 175 ALA A C 1
ATOM 1304 O O . ALA A 1 175 ? 14.197 -8.618 5.651 1.00 90.31 175 ALA A O 1
ATOM 1305 N N . HIS A 1 176 ? 14.286 -7.055 7.252 1.00 92.94 176 HIS A N 1
ATOM 1306 C CA . HIS A 1 176 ? 12.831 -6.977 7.452 1.00 92.94 176 HIS A CA 1
ATOM 1307 C C . HIS A 1 176 ? 12.136 -6.034 6.466 1.00 92.94 176 HIS A C 1
ATOM 1309 O O . HIS A 1 176 ? 10.911 -6.047 6.373 1.00 92.94 176 HIS A O 1
ATOM 1315 N N . SER A 1 177 ? 12.884 -5.180 5.764 1.00 94.94 177 SER A N 1
ATOM 1316 C CA . SER A 1 177 ? 12.329 -4.348 4.700 1.00 94.94 177 SER A CA 1
ATOM 1317 C C . SER A 1 177 ? 12.003 -5.214 3.490 1.00 94.94 177 SER A C 1
ATOM 1319 O O . SER A 1 177 ? 12.835 -5.989 3.026 1.00 94.94 177 SER A O 1
ATOM 1321 N N . TRP A 1 178 ? 10.810 -5.040 2.933 1.00 96.00 178 TRP A N 1
ATOM 1322 C CA . TRP A 1 178 ? 10.394 -5.726 1.713 1.00 96.00 178 TRP A CA 1
ATOM 1323 C C . TRP A 1 178 ? 9.977 -4.719 0.657 1.00 96.00 178 TRP A C 1
ATOM 1325 O O . TRP A 1 178 ? 9.753 -3.537 0.936 1.00 96.00 178 TRP A O 1
ATOM 1335 N N . GLY A 1 179 ? 9.818 -5.199 -0.568 1.00 95.75 179 GLY A N 1
ATOM 1336 C CA . GLY A 1 179 ? 9.252 -4.385 -1.619 1.00 95.75 179 GLY A CA 1
ATOM 1337 C C . GLY A 1 179 ? 8.495 -5.189 -2.653 1.00 95.75 179 GLY A C 1
ATOM 1338 O O . GLY A 1 179 ? 8.633 -6.405 -2.746 1.00 95.75 179 GLY A O 1
ATOM 1339 N N . LYS A 1 180 ? 7.696 -4.471 -3.431 1.00 96.25 180 LYS A N 1
ATOM 1340 C CA . LYS A 1 180 ? 6.936 -4.964 -4.574 1.00 96.25 180 LYS A CA 1
ATOM 1341 C C . LYS A 1 180 ? 7.317 -4.150 -5.806 1.00 96.25 180 LYS A C 1
ATOM 1343 O O . LYS A 1 180 ? 7.691 -2.982 -5.694 1.00 96.25 180 LYS A O 1
ATOM 1348 N N . GLU A 1 181 ? 7.219 -4.758 -6.980 1.00 96.19 181 GLU A N 1
ATOM 1349 C CA . GLU A 1 181 ? 7.415 -4.058 -8.248 1.00 96.19 181 GLU A CA 1
ATOM 1350 C C . GLU A 1 181 ? 6.257 -4.280 -9.209 1.00 96.19 181 GLU A C 1
ATOM 1352 O O . GLU A 1 181 ? 5.645 -5.342 -9.221 1.00 96.19 181 GLU A O 1
ATOM 1357 N N . TYR A 1 182 ? 6.012 -3.289 -10.058 1.00 97.38 182 TYR A N 1
ATOM 1358 C CA . TYR A 1 182 ? 5.042 -3.349 -11.147 1.00 97.38 182 TYR A CA 1
ATOM 1359 C C . TYR A 1 182 ? 5.692 -2.855 -12.444 1.00 97.38 182 TYR A C 1
ATOM 1361 O O . TYR A 1 182 ? 6.401 -1.850 -12.422 1.00 97.38 182 TYR A O 1
ATOM 1369 N N . GLU A 1 183 ? 5.470 -3.537 -13.566 1.00 96.56 183 GLU A N 1
ATOM 1370 C CA . GLU A 1 183 ? 6.053 -3.196 -14.875 1.00 96.56 183 GLU A CA 1
ATOM 1371 C C . GLU A 1 183 ? 4.977 -2.975 -15.925 1.00 96.56 183 GLU A C 1
ATOM 1373 O O . GLU A 1 183 ? 5.009 -1.966 -16.624 1.00 96.56 183 GLU A O 1
ATOM 1378 N N . SER A 1 184 ? 4.038 -3.911 -16.071 1.00 96.50 184 SER A N 1
ATOM 1379 C CA . SER A 1 184 ? 3.042 -3.832 -17.139 1.00 96.50 184 SER A CA 1
ATO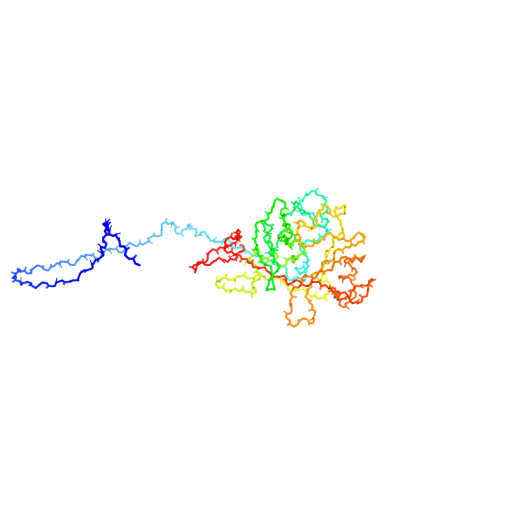M 1380 C C . SER A 1 184 ? 1.878 -4.789 -16.925 1.00 96.50 184 SER A C 1
ATOM 1382 O O . SER A 1 184 ? 2.024 -5.837 -16.300 1.00 96.50 184 SER A O 1
ATOM 1384 N N . ILE A 1 185 ? 0.755 -4.495 -17.583 1.00 96.06 185 ILE A N 1
ATOM 1385 C CA . ILE A 1 185 ? -0.431 -5.363 -17.599 1.00 96.06 185 ILE A CA 1
ATOM 1386 C C . ILE A 1 185 ? -0.085 -6.767 -18.118 1.00 96.06 185 ILE A C 1
ATOM 1388 O O . ILE A 1 185 ? -0.556 -7.755 -17.570 1.00 96.06 185 ILE A O 1
ATOM 1392 N N . ALA A 1 186 ? 0.772 -6.875 -19.140 1.00 95.00 186 ALA A N 1
ATOM 1393 C CA . ALA A 1 186 ? 1.134 -8.161 -19.739 1.00 95.00 186 ALA A CA 1
ATOM 1394 C C . ALA A 1 186 ? 1.902 -9.083 -18.776 1.00 95.00 186 ALA A C 1
ATOM 1396 O O . ALA A 1 186 ? 1.785 -10.302 -18.871 1.00 95.00 186 ALA A O 1
ATOM 1397 N N . ARG A 1 187 ? 2.685 -8.509 -17.856 1.00 93.81 187 ARG A N 1
ATOM 1398 C CA . ARG A 1 187 ? 3.456 -9.261 -16.860 1.00 93.81 187 ARG A CA 1
ATOM 1399 C C . ARG A 1 187 ? 2.665 -9.488 -15.576 1.00 93.81 187 ARG A C 1
ATOM 1401 O O . ARG A 1 187 ? 2.676 -10.587 -15.036 1.00 93.81 187 ARG A O 1
ATOM 1408 N N . ASP A 1 188 ? 2.028 -8.434 -15.074 1.00 94.25 188 ASP A N 1
ATOM 1409 C CA . ASP A 1 188 ? 1.426 -8.402 -13.740 1.00 94.25 188 ASP A CA 1
ATOM 1410 C C . ASP A 1 188 ? -0.057 -8.815 -13.750 1.00 94.25 188 ASP A C 1
ATOM 1412 O O . ASP A 1 188 ? -0.586 -9.262 -12.734 1.00 94.25 188 ASP A O 1
ATOM 1416 N N . GLY A 1 189 ? -0.724 -8.734 -14.906 1.00 93.94 189 GLY A N 1
ATOM 1417 C CA . GLY A 1 189 ? -2.105 -9.186 -15.102 1.00 93.94 189 GLY A CA 1
ATOM 1418 C C . GLY A 1 189 ? -3.181 -8.187 -14.670 1.00 93.94 189 GLY A C 1
ATOM 1419 O O . GLY A 1 189 ? -4.358 -8.537 -14.651 1.00 93.94 189 GLY A O 1
ATOM 1420 N N . TYR A 1 190 ? -2.811 -6.954 -14.323 1.00 95.31 190 TYR A N 1
ATOM 1421 C CA . TYR A 1 190 ? -3.745 -5.890 -13.949 1.00 95.31 190 TYR A CA 1
ATOM 1422 C C . TYR A 1 190 ? -3.210 -4.515 -14.358 1.00 95.31 190 TYR A C 1
ATOM 1424 O O . TYR A 1 190 ? -2.013 -4.355 -14.581 1.00 95.31 190 TYR A O 1
ATOM 1432 N N . ASP A 1 191 ? -4.098 -3.522 -14.440 1.00 96.25 191 ASP A N 1
ATOM 1433 C CA . ASP A 1 191 ? -3.738 -2.123 -14.686 1.00 96.25 191 ASP A CA 1
ATOM 1434 C C . ASP A 1 191 ? -3.571 -1.369 -13.358 1.00 96.25 191 ASP A C 1
ATOM 1436 O O . ASP A 1 191 ? -4.533 -1.180 -12.611 1.00 96.25 191 ASP A O 1
ATOM 1440 N N . ILE A 1 192 ? -2.349 -0.920 -13.053 1.00 96.62 192 ILE A N 1
ATOM 1441 C CA . ILE A 1 192 ? -2.035 -0.200 -11.807 1.00 96.62 192 ILE A CA 1
ATOM 1442 C C . ILE A 1 192 ? -2.804 1.121 -11.644 1.00 96.62 192 ILE A C 1
ATOM 1444 O O . ILE A 1 192 ? -3.042 1.544 -10.509 1.00 96.62 192 ILE A O 1
ATOM 1448 N N . THR A 1 193 ? -3.234 1.755 -12.739 1.00 97.12 193 THR A N 1
ATOM 1449 C CA . THR A 1 193 ? -3.980 3.029 -12.706 1.00 97.12 193 THR A CA 1
ATOM 1450 C C . THR A 1 193 ? -5.389 2.862 -12.130 1.00 97.12 193 THR A C 1
ATOM 1452 O O . THR A 1 193 ? -6.016 3.825 -11.680 1.00 97.12 193 THR A O 1
ATOM 1455 N N . GLN A 1 194 ? -5.890 1.623 -12.097 1.00 96.81 194 GLN A N 1
ATOM 1456 C CA . GLN A 1 194 ? -7.168 1.279 -11.483 1.00 96.81 194 GLN A CA 1
ATOM 1457 C C . GLN A 1 194 ? -7.072 1.080 -9.969 1.00 96.81 194 GLN A C 1
ATOM 1459 O O . GLN A 1 194 ? -8.107 1.064 -9.314 1.00 96.81 194 GLN A O 1
ATOM 1464 N N . TYR A 1 195 ? -5.876 0.921 -9.399 1.00 97.50 195 TYR A N 1
ATOM 1465 C CA . TYR A 1 195 ? -5.691 0.630 -7.968 1.00 97.50 195 TYR A CA 1
ATOM 1466 C C . TYR A 1 195 ? -4.848 1.675 -7.239 1.00 97.50 195 TYR A C 1
ATOM 1468 O O . TYR A 1 195 ? -4.730 1.624 -6.014 1.00 97.50 195 TYR A O 1
ATOM 1476 N N . THR A 1 196 ? -4.226 2.588 -7.978 1.00 97.50 196 THR A N 1
ATOM 1477 C CA . THR A 1 196 ? -3.326 3.608 -7.446 1.00 97.50 196 THR A CA 1
ATOM 1478 C C . THR A 1 196 ? -3.503 4.917 -8.222 1.00 97.50 196 THR A C 1
ATOM 1480 O O . THR A 1 196 ? -3.949 4.894 -9.372 1.00 97.50 196 THR A O 1
ATOM 1483 N N . PRO A 1 197 ? -3.083 6.065 -7.663 1.00 96.81 197 PRO A N 1
ATOM 1484 C CA . PRO A 1 197 ? -2.995 7.321 -8.407 1.00 96.81 197 PRO A CA 1
ATOM 1485 C C . PRO A 1 197 ? -1.780 7.383 -9.355 1.00 96.81 197 PRO A C 1
ATOM 1487 O O . PRO A 1 197 ? -1.487 8.444 -9.904 1.00 96.81 197 PRO A O 1
ATOM 1490 N N . LEU A 1 198 ? -1.020 6.293 -9.506 1.00 96.56 198 LEU A N 1
ATOM 1491 C CA . LEU A 1 198 ? 0.182 6.261 -10.333 1.00 96.56 198 LEU A CA 1
ATOM 1492 C C . LEU A 1 198 ? -0.188 6.075 -11.806 1.00 96.56 198 LEU A C 1
ATOM 1494 O O . LEU A 1 198 ? -1.128 5.356 -12.139 1.00 96.56 198 LEU A O 1
ATOM 1498 N N . ALA A 1 199 ? 0.586 6.701 -12.691 1.00 96.75 199 ALA A N 1
ATOM 1499 C CA . ALA A 1 199 ? 0.508 6.434 -14.122 1.00 96.75 199 ALA A CA 1
ATOM 1500 C C . ALA A 1 199 ? 1.098 5.053 -14.457 1.00 96.75 199 ALA A C 1
ATOM 1502 O O . ALA A 1 199 ? 1.792 4.445 -13.645 1.00 96.75 199 ALA A O 1
ATOM 1503 N N . MET A 1 200 ? 0.867 4.571 -15.679 1.00 96.56 200 MET A N 1
ATOM 1504 C CA . MET A 1 200 ? 1.574 3.390 -16.175 1.00 96.56 200 MET A CA 1
ATOM 1505 C C . MET A 1 200 ? 3.091 3.650 -16.258 1.00 96.56 200 MET A C 1
ATOM 1507 O O . MET A 1 200 ? 3.492 4.743 -16.677 1.00 96.56 200 MET A O 1
ATOM 1511 N N . PRO A 1 201 ? 3.943 2.663 -15.917 1.00 97.00 201 PRO A N 1
ATOM 1512 C CA . PRO A 1 201 ? 5.379 2.771 -16.114 1.00 97.00 201 PRO A CA 1
ATOM 1513 C C . PRO A 1 201 ? 5.742 3.026 -17.577 1.00 97.00 201 PRO A C 1
ATOM 1515 O O . PRO A 1 201 ? 5.106 2.505 -18.497 1.00 97.00 201 PRO A O 1
ATOM 1518 N N . THR A 1 202 ? 6.812 3.788 -17.802 1.00 96.38 202 THR A N 1
ATOM 1519 C CA . THR A 1 202 ? 7.404 3.917 -19.137 1.00 96.38 202 THR A CA 1
ATOM 1520 C C . THR A 1 202 ? 7.887 2.548 -19.635 1.00 96.38 202 THR A C 1
ATOM 1522 O O . THR A 1 202 ? 8.400 1.768 -18.826 1.00 96.38 202 THR A O 1
ATOM 1525 N N . PRO A 1 203 ? 7.782 2.234 -20.942 1.00 94.31 203 PRO A N 1
ATOM 1526 C CA . PRO A 1 203 ? 8.212 0.941 -21.475 1.00 94.31 203 PRO A CA 1
ATOM 1527 C C . PRO A 1 203 ? 9.638 0.562 -21.045 1.00 94.31 203 PRO A C 1
ATOM 1529 O O . PRO A 1 203 ? 10.552 1.384 -21.099 1.00 94.31 203 PRO A O 1
ATOM 1532 N N . GLY A 1 204 ? 9.822 -0.677 -20.579 1.00 91.94 204 GLY A N 1
ATOM 1533 C CA . GLY A 1 204 ? 11.104 -1.177 -20.059 1.00 91.94 204 GLY A CA 1
ATOM 1534 C C . GLY A 1 204 ? 11.478 -0.675 -18.657 1.00 91.94 204 GLY A C 1
ATOM 1535 O O . GLY A 1 204 ? 12.585 -0.935 -18.186 1.00 91.94 204 GLY A O 1
ATOM 1536 N N . SER A 1 205 ? 10.581 0.047 -17.984 1.00 95.38 205 SER A N 1
ATOM 1537 C CA . SER A 1 205 ? 10.758 0.533 -16.614 1.00 95.38 205 SER A CA 1
ATOM 1538 C C . SER A 1 205 ? 9.696 -0.032 -15.674 1.00 95.38 205 SER A C 1
ATOM 1540 O O . SER A 1 205 ? 8.674 -0.560 -16.098 1.00 95.38 205 SER A O 1
ATOM 1542 N N . ARG A 1 206 ? 9.946 0.091 -14.370 1.00 96.00 206 ARG A N 1
ATOM 1543 C CA . ARG A 1 206 ? 9.108 -0.448 -13.298 1.00 96.00 206 ARG A CA 1
ATOM 1544 C C . ARG A 1 206 ? 8.834 0.599 -12.235 1.00 96.00 206 ARG A C 1
ATOM 1546 O O . ARG A 1 206 ? 9.617 1.530 -12.043 1.00 96.00 206 ARG A O 1
ATOM 1553 N N . HIS A 1 207 ? 7.726 0.452 -11.533 1.00 97.25 207 HIS A N 1
ATOM 1554 C CA . HIS A 1 207 ? 7.504 1.110 -10.254 1.00 97.25 207 HIS A CA 1
ATOM 1555 C C . HIS A 1 207 ? 8.001 0.188 -9.154 1.00 97.25 207 HIS A C 1
ATOM 1557 O O . HIS A 1 207 ? 7.653 -0.989 -9.137 1.00 97.25 207 HIS A O 1
ATOM 1563 N N . LEU A 1 208 ? 8.834 0.717 -8.267 1.00 97.38 208 LEU A N 1
ATOM 1564 C CA . LEU A 1 208 ? 9.366 0.009 -7.113 1.00 97.38 208 LEU A CA 1
ATOM 1565 C C . LEU A 1 208 ? 8.712 0.596 -5.868 1.00 97.38 208 LEU A C 1
ATOM 1567 O O . LEU A 1 208 ? 8.729 1.811 -5.675 1.00 97.38 208 LEU A O 1
ATOM 1571 N N . ILE A 1 209 ? 8.143 -0.257 -5.028 1.00 97.62 209 ILE A N 1
ATOM 1572 C CA . ILE A 1 209 ? 7.499 0.145 -3.782 1.00 97.62 209 ILE A CA 1
ATOM 1573 C C . ILE A 1 209 ? 8.187 -0.606 -2.652 1.00 97.62 209 ILE A C 1
ATOM 1575 O O . ILE A 1 209 ? 8.152 -1.831 -2.632 1.00 97.62 209 ILE A O 1
ATOM 1579 N N . ALA A 1 210 ? 8.814 0.106 -1.724 1.00 97.38 210 ALA A N 1
ATOM 1580 C CA . ALA A 1 210 ? 9.514 -0.474 -0.586 1.00 97.38 210 ALA A CA 1
ATOM 1581 C C . ALA A 1 210 ? 8.838 -0.085 0.729 1.00 97.38 210 ALA A C 1
ATOM 1583 O O . ALA A 1 210 ? 8.350 1.030 0.885 1.00 97.38 210 ALA A O 1
ATOM 1584 N N . ASN A 1 211 ? 8.849 -0.986 1.704 1.00 97.31 211 ASN A N 1
ATOM 1585 C CA . ASN A 1 211 ? 8.332 -0.745 3.042 1.00 97.31 211 ASN A CA 1
ATOM 1586 C C . ASN A 1 211 ? 9.478 -0.801 4.048 1.00 97.31 211 ASN A C 1
ATOM 1588 O O . ASN A 1 211 ? 10.107 -1.839 4.221 1.00 97.31 211 ASN A O 1
ATOM 1592 N N . THR A 1 212 ? 9.727 0.313 4.733 1.00 95.81 212 THR A N 1
ATOM 1593 C CA . THR A 1 212 ? 10.795 0.438 5.737 1.00 95.81 212 THR A CA 1
ATOM 1594 C C . THR A 1 212 ? 10.474 1.581 6.695 1.00 95.81 212 THR A C 1
ATOM 1596 O O . THR A 1 212 ? 9.712 2.489 6.371 1.00 95.81 212 THR A O 1
ATOM 1599 N N . THR A 1 213 ? 11.085 1.589 7.868 1.00 95.19 213 THR A N 1
ATOM 1600 C CA . THR A 1 213 ? 11.296 2.793 8.672 1.00 95.19 213 THR A CA 1
ATOM 1601 C C . THR A 1 213 ? 12.756 3.185 8.536 1.00 95.19 213 THR A C 1
ATOM 1603 O O . THR A 1 213 ? 13.633 2.339 8.690 1.00 95.19 213 THR A O 1
ATOM 1606 N N . ARG A 1 214 ? 13.037 4.446 8.199 1.00 92.81 214 ARG A N 1
ATOM 1607 C CA . ARG A 1 214 ? 14.423 4.900 8.026 1.00 92.81 214 ARG A CA 1
ATOM 1608 C C . ARG A 1 214 ? 15.131 4.929 9.375 1.00 92.81 214 ARG A C 1
ATOM 1610 O O . ARG A 1 214 ? 14.587 5.455 10.342 1.00 92.81 214 ARG A O 1
ATOM 1617 N N . LEU A 1 215 ? 16.364 4.426 9.411 1.00 88.69 215 LEU A N 1
ATOM 1618 C CA . LEU A 1 215 ? 17.158 4.342 10.639 1.00 88.69 215 LEU A CA 1
ATOM 1619 C C . LEU A 1 215 ? 17.315 5.712 11.322 1.00 88.69 215 LEU A C 1
ATOM 1621 O O . LEU A 1 215 ? 17.134 5.826 12.530 1.00 88.69 215 LEU A O 1
ATOM 1625 N N . ASN A 1 216 ? 17.581 6.751 10.528 1.00 86.06 216 ASN A N 1
ATOM 1626 C CA . ASN A 1 216 ? 17.859 8.110 11.002 1.00 86.06 216 ASN A CA 1
ATOM 1627 C C . ASN A 1 216 ? 16.631 9.039 10.968 1.00 86.06 216 ASN A C 1
ATOM 1629 O O . ASN A 1 216 ? 16.789 10.258 11.007 1.00 86.06 216 ASN A O 1
ATOM 1633 N N . ASP A 1 217 ? 15.413 8.499 10.855 1.00 88.94 217 ASP A N 1
ATOM 1634 C CA . ASP A 1 217 ? 14.205 9.318 10.982 1.00 88.94 217 ASP A CA 1
ATOM 1635 C C . ASP A 1 217 ? 13.902 9.569 12.471 1.00 88.94 217 ASP A C 1
ATOM 1637 O O . ASP A 1 217 ? 13.577 8.617 13.189 1.00 88.94 217 ASP A O 1
ATOM 1641 N N . PRO A 1 218 ? 13.963 10.820 12.966 1.00 89.50 218 PRO A N 1
ATOM 1642 C CA . PRO A 1 218 ? 13.667 11.123 14.368 1.00 89.50 218 PRO A CA 1
ATOM 1643 C C . PRO A 1 218 ? 12.233 10.750 14.767 1.00 89.50 218 PRO A C 1
ATOM 1645 O O . PRO A 1 218 ? 11.964 10.490 15.937 1.00 89.50 218 PRO A O 1
ATOM 1648 N N . ASN A 1 219 ? 11.312 10.692 13.801 1.00 90.62 219 ASN A N 1
ATOM 1649 C CA . ASN A 1 219 ? 9.913 10.352 14.033 1.00 90.62 219 ASN A CA 1
ATOM 1650 C C . ASN A 1 219 ? 9.622 8.853 13.874 1.00 90.62 219 ASN A C 1
ATOM 1652 O O . ASN A 1 219 ? 8.489 8.435 14.134 1.00 90.62 219 ASN A O 1
ATOM 1656 N N . GLN A 1 220 ? 10.619 8.061 13.450 1.00 92.00 220 GLN A N 1
ATOM 1657 C CA . GLN A 1 220 ? 10.527 6.613 13.238 1.00 92.00 220 GLN A CA 1
ATOM 1658 C C . GLN A 1 220 ? 9.263 6.221 12.452 1.00 92.00 220 GLN A C 1
ATOM 1660 O O . GLN A 1 220 ? 8.524 5.306 12.832 1.00 92.00 220 GLN A O 1
ATOM 1665 N N . LEU A 1 221 ? 8.975 6.946 11.367 1.00 95.00 221 LEU A N 1
ATOM 1666 C CA . LEU A 1 221 ? 7.745 6.767 10.606 1.00 95.00 221 LEU A CA 1
ATOM 1667 C C . LEU A 1 221 ? 7.773 5.427 9.849 1.00 95.00 221 LEU A C 1
ATOM 1669 O O . LEU A 1 221 ? 8.779 5.072 9.230 1.00 95.00 221 LEU A O 1
ATOM 1673 N N . PRO A 1 222 ? 6.680 4.647 9.862 1.00 95.81 222 PRO A N 1
ATOM 1674 C CA . PRO A 1 222 ? 6.565 3.452 9.036 1.00 95.81 222 PRO A CA 1
ATOM 1675 C C . PRO A 1 222 ? 6.230 3.861 7.602 1.00 95.81 222 PRO A C 1
ATOM 1677 O O . PRO A 1 222 ? 5.071 4.105 7.265 1.00 95.81 222 PRO A O 1
ATOM 1680 N N . LEU A 1 223 ? 7.245 3.929 6.743 1.00 96.69 223 LEU A N 1
ATOM 1681 C CA . LEU A 1 223 ? 7.123 4.450 5.385 1.00 96.69 223 LEU A CA 1
ATOM 1682 C C . LEU A 1 223 ? 6.846 3.344 4.363 1.00 96.69 223 LEU A C 1
ATOM 1684 O O . LEU A 1 223 ? 7.420 2.256 4.424 1.00 96.69 223 LEU A O 1
ATOM 1688 N N . MET A 1 224 ? 5.984 3.663 3.407 1.00 97.50 224 MET A N 1
ATOM 1689 C CA . MET A 1 224 ? 5.923 3.064 2.083 1.00 97.50 224 MET A CA 1
ATOM 1690 C C . MET A 1 224 ? 6.587 4.058 1.126 1.00 97.50 224 MET A C 1
ATOM 1692 O O . MET A 1 224 ? 6.089 5.166 0.936 1.00 97.50 224 MET A O 1
ATOM 1696 N N . ARG A 1 225 ? 7.727 3.684 0.555 1.00 96.94 225 ARG A N 1
ATOM 1697 C CA . ARG A 1 225 ? 8.544 4.514 -0.334 1.00 96.94 225 ARG A CA 1
ATOM 1698 C C . ARG A 1 225 ? 8.323 4.068 -1.772 1.00 96.94 225 ARG A C 1
ATOM 1700 O O . ARG A 1 225 ? 8.444 2.880 -2.062 1.00 96.94 225 ARG A O 1
ATOM 1707 N N . VAL A 1 226 ? 8.021 4.994 -2.674 1.00 97.94 226 VAL A N 1
ATOM 1708 C CA . VAL A 1 226 ? 7.700 4.690 -4.077 1.00 97.94 226 VAL A CA 1
ATOM 1709 C C . VAL A 1 226 ? 8.712 5.345 -5.010 1.00 97.94 226 VAL A C 1
ATOM 1711 O O . VAL A 1 226 ? 8.898 6.559 -4.982 1.00 97.94 226 VAL A O 1
ATOM 1714 N N . LEU A 1 227 ? 9.335 4.551 -5.877 1.00 97.25 227 LEU A N 1
ATOM 1715 C CA . LEU A 1 227 ? 10.165 5.011 -6.987 1.00 97.25 227 LEU A CA 1
ATOM 1716 C C . LEU A 1 227 ? 9.488 4.659 -8.308 1.00 97.25 227 LEU A C 1
ATOM 1718 O O . LEU A 1 227 ? 9.226 3.494 -8.599 1.00 97.25 227 LEU A O 1
ATOM 1722 N N . LEU A 1 228 ? 9.229 5.672 -9.127 1.00 96.69 228 LEU A N 1
ATOM 1723 C CA . LEU A 1 228 ? 8.583 5.503 -10.425 1.00 96.69 228 LEU A CA 1
ATOM 1724 C C . LEU A 1 228 ? 9.626 5.358 -11.530 1.00 96.69 228 LEU A C 1
ATOM 1726 O O . LEU A 1 228 ? 10.685 5.968 -11.458 1.00 96.69 228 LEU A O 1
ATOM 1730 N N . ASN A 1 229 ? 9.307 4.603 -12.579 1.00 95.88 229 ASN A N 1
ATOM 1731 C CA . ASN A 1 229 ? 10.114 4.462 -13.793 1.00 95.88 229 ASN A CA 1
ATOM 1732 C C . ASN A 1 229 ? 11.597 4.139 -13.524 1.00 95.88 229 ASN A C 1
ATOM 1734 O O . ASN A 1 229 ? 12.493 4.944 -13.783 1.00 95.88 229 ASN A O 1
ATOM 1738 N N . ARG A 1 230 ? 11.865 2.957 -12.961 1.00 95.06 230 ARG A N 1
ATOM 1739 C CA . ARG A 1 230 ? 13.216 2.415 -12.763 1.00 95.06 230 ARG A CA 1
ATOM 1740 C C . ARG A 1 230 ? 13.434 1.175 -13.616 1.00 95.06 230 ARG A C 1
ATOM 1742 O O . ARG A 1 230 ? 12.598 0.283 -13.647 1.00 95.06 230 ARG A O 1
ATOM 1749 N N . ASN A 1 231 ? 14.575 1.109 -14.290 1.00 93.31 231 ASN A N 1
ATOM 1750 C CA . ASN A 1 231 ? 15.023 -0.082 -15.020 1.00 93.31 231 ASN A CA 1
ATOM 1751 C C . ASN A 1 231 ? 15.617 -1.159 -14.085 1.00 93.31 231 ASN A C 1
ATOM 1753 O O . ASN A 1 231 ? 15.779 -2.311 -14.489 1.00 93.31 231 ASN A O 1
ATOM 1757 N N . ALA A 1 232 ? 15.909 -0.800 -12.833 1.00 94.00 232 ALA A N 1
ATOM 1758 C CA . ALA A 1 232 ? 16.318 -1.722 -11.785 1.00 94.00 232 ALA A CA 1
ATOM 1759 C C . ALA A 1 232 ? 15.159 -2.608 -11.301 1.00 94.00 232 ALA A C 1
ATOM 1761 O O . ALA A 1 232 ? 13.980 -2.328 -11.530 1.00 94.00 232 ALA A O 1
ATOM 1762 N N . ARG A 1 233 ? 15.519 -3.689 -10.613 1.00 95.06 233 ARG A N 1
ATOM 1763 C CA . ARG A 1 233 ? 14.588 -4.615 -9.963 1.00 95.06 233 ARG A CA 1
ATOM 1764 C C . ARG A 1 233 ? 14.461 -4.298 -8.483 1.00 95.06 233 ARG A C 1
ATOM 1766 O O . ARG A 1 233 ? 15.375 -3.713 -7.901 1.00 95.06 233 ARG A O 1
ATOM 1773 N N . ILE A 1 234 ? 13.361 -4.717 -7.864 1.00 95.19 234 ILE A N 1
ATOM 1774 C CA . ILE A 1 234 ? 13.092 -4.404 -6.457 1.00 95.19 234 ILE A CA 1
ATOM 1775 C C . ILE A 1 234 ? 14.179 -4.918 -5.507 1.00 95.19 234 ILE A C 1
ATOM 1777 O O . ILE A 1 234 ? 14.573 -4.204 -4.585 1.00 95.19 234 ILE A O 1
ATOM 1781 N N . TRP A 1 235 ? 14.740 -6.100 -5.771 1.00 94.12 235 TRP A N 1
ATOM 1782 C CA . TRP A 1 235 ? 15.816 -6.676 -4.958 1.00 94.12 235 TRP A CA 1
ATOM 1783 C C . TRP A 1 235 ? 17.107 -5.844 -4.990 1.00 94.12 235 TRP A C 1
ATOM 1785 O O . TRP A 1 235 ? 17.804 -5.786 -3.982 1.00 94.12 235 TRP A O 1
ATOM 1795 N N . ASN A 1 236 ? 17.381 -5.088 -6.062 1.00 94.69 236 ASN A N 1
ATOM 1796 C CA . ASN A 1 236 ? 18.520 -4.154 -6.104 1.00 94.69 236 ASN A CA 1
ATOM 1797 C C . ASN A 1 236 ? 18.351 -2.980 -5.119 1.00 94.69 236 ASN A C 1
ATOM 1799 O O . ASN A 1 236 ? 19.291 -2.216 -4.896 1.00 94.69 236 ASN A O 1
ATOM 1803 N N . TRP A 1 237 ? 17.145 -2.786 -4.575 1.00 95.00 237 TRP A N 1
ATOM 1804 C CA . TRP A 1 237 ? 16.829 -1.713 -3.639 1.00 95.00 237 TRP A CA 1
ATOM 1805 C C . TRP A 1 237 ? 16.633 -2.218 -2.207 1.00 95.00 237 TRP A C 1
ATOM 1807 O O . TRP A 1 237 ? 17.187 -1.633 -1.274 1.00 95.00 237 TRP A O 1
ATOM 1817 N N . VAL A 1 238 ? 15.877 -3.306 -2.025 1.00 94.44 238 VAL A N 1
ATOM 1818 C CA . VAL A 1 238 ? 15.545 -3.845 -0.691 1.00 94.44 238 VAL A CA 1
ATOM 1819 C C . VAL A 1 238 ? 16.501 -4.942 -0.210 1.00 94.44 238 VAL A C 1
ATOM 1821 O O . VAL A 1 238 ? 16.535 -5.217 0.982 1.00 94.44 238 VAL A O 1
ATOM 1824 N N . SER A 1 239 ? 17.314 -5.527 -1.097 1.00 92.19 239 SER A N 1
ATOM 1825 C CA . SER A 1 239 ? 18.252 -6.621 -0.776 1.00 92.19 239 SER A CA 1
ATOM 1826 C C . SER A 1 239 ? 19.727 -6.253 -0.996 1.00 92.19 239 SER A C 1
ATOM 1828 O O . SER A 1 239 ? 20.577 -7.136 -1.068 1.00 92.19 239 SER A O 1
ATOM 1830 N N . LYS A 1 240 ? 20.040 -4.958 -1.109 1.00 90.62 240 LYS A N 1
ATOM 1831 C CA . LYS A 1 240 ? 21.418 -4.446 -1.214 1.00 90.62 240 LYS A CA 1
ATOM 1832 C C . LYS A 1 240 ? 22.103 -4.335 0.155 1.00 90.62 240 LYS A C 1
ATOM 1834 O O . LYS A 1 240 ? 21.449 -4.429 1.194 1.00 90.62 240 LYS A O 1
ATOM 1839 N N . GLU A 1 241 ? 23.410 -4.071 0.168 1.00 85.94 241 GLU A N 1
ATOM 1840 C CA . GLU A 1 241 ? 24.122 -3.734 1.408 1.00 85.94 241 GLU A CA 1
ATOM 1841 C C . GLU A 1 241 ? 23.519 -2.479 2.072 1.00 85.94 241 GLU A C 1
ATOM 1843 O O . GLU A 1 241 ? 23.016 -1.563 1.408 1.00 85.94 241 GLU A O 1
ATOM 1848 N N . ARG A 1 242 ? 23.521 -2.456 3.411 1.00 81.69 242 ARG A N 1
ATOM 1849 C CA . ARG A 1 242 ? 22.859 -1.408 4.195 1.00 81.69 242 ARG A CA 1
ATOM 1850 C C . ARG A 1 242 ? 23.415 -0.018 3.845 1.00 81.69 242 ARG A C 1
ATOM 1852 O O . ARG A 1 242 ? 24.621 0.123 3.671 1.00 81.69 242 ARG A O 1
ATOM 1859 N N . PRO A 1 243 ? 22.566 1.022 3.835 1.00 87.25 243 PRO A N 1
ATOM 1860 C CA . PRO A 1 243 ? 21.136 1.003 4.171 1.00 87.25 243 PRO A CA 1
ATOM 1861 C C . PRO A 1 243 ? 20.242 0.542 3.002 1.00 87.25 243 PRO A C 1
ATOM 1863 O O . PRO A 1 243 ? 20.322 1.065 1.891 1.00 87.25 243 PRO A O 1
ATOM 1866 N N . VAL A 1 244 ? 19.352 -0.424 3.261 1.00 92.75 244 VAL A N 1
ATOM 1867 C CA . VAL A 1 244 ? 18.343 -0.904 2.292 1.00 92.75 244 VAL A CA 1
ATOM 1868 C C . VAL A 1 244 ? 17.231 0.123 2.093 1.00 92.75 244 VAL A C 1
ATOM 1870 O O . VAL A 1 244 ? 16.980 0.938 2.979 1.00 92.75 244 VAL A O 1
ATOM 1873 N N . ALA A 1 245 ? 16.552 0.089 0.943 1.00 93.19 245 ALA A N 1
ATOM 1874 C CA . ALA A 1 245 ? 15.419 0.969 0.637 1.00 93.19 245 ALA A CA 1
ATOM 1875 C C . ALA A 1 245 ? 15.715 2.470 0.868 1.00 93.19 245 ALA A C 1
ATOM 1877 O O . ALA A 1 245 ? 14.833 3.237 1.256 1.00 93.19 245 ALA A O 1
ATOM 1878 N N . GLU A 1 246 ? 16.972 2.886 0.688 1.00 91.69 246 GLU A N 1
ATOM 1879 C CA . GLU A 1 246 ? 17.422 4.270 0.860 1.00 91.69 246 GLU A CA 1
ATOM 1880 C C . GLU A 1 246 ? 17.296 5.065 -0.455 1.00 91.69 246 GLU A C 1
ATOM 1882 O O . GLU A 1 246 ? 16.531 4.700 -1.343 1.00 91.69 246 GLU A O 1
ATOM 1887 N N . ASP A 1 247 ? 18.057 6.142 -0.606 1.00 92.50 247 ASP A N 1
ATOM 1888 C CA . ASP A 1 247 ? 18.044 7.025 -1.774 1.00 92.50 247 ASP A CA 1
ATOM 1889 C C . ASP A 1 247 ? 19.075 6.551 -2.823 1.00 92.50 247 ASP A C 1
ATOM 1891 O O . ASP A 1 247 ? 19.537 7.299 -3.690 1.00 92.50 247 ASP A O 1
ATOM 1895 N N . SER A 1 248 ? 19.440 5.269 -2.733 1.00 92.50 248 SER A N 1
ATOM 1896 C CA . SER A 1 248 ? 20.379 4.566 -3.595 1.00 92.50 248 SER A CA 1
ATOM 1897 C C . SER A 1 248 ? 19.847 3.193 -3.994 1.00 92.50 248 SER A C 1
ATOM 1899 O O . SER A 1 248 ? 19.150 2.534 -3.223 1.00 92.50 248 SER A O 1
ATOM 1901 N N . ILE A 1 249 ? 20.180 2.753 -5.205 1.00 92.44 249 ILE A N 1
ATOM 1902 C CA . ILE A 1 249 ? 19.888 1.408 -5.724 1.00 92.44 249 ILE A CA 1
ATOM 1903 C C . ILE A 1 249 ? 21.211 0.812 -6.200 1.00 92.44 249 ILE A C 1
ATOM 1905 O O . ILE A 1 249 ? 21.965 1.510 -6.869 1.00 92.44 249 ILE A O 1
ATOM 1909 N N . ASP A 1 250 ? 21.475 -0.463 -5.910 1.00 89.81 250 ASP A N 1
ATOM 1910 C CA . ASP A 1 250 ? 22.763 -1.122 -6.195 1.00 89.81 250 ASP A CA 1
ATOM 1911 C C . ASP A 1 250 ? 23.230 -0.936 -7.654 1.00 89.81 250 ASP A C 1
ATOM 1913 O O . ASP A 1 250 ? 24.370 -0.584 -7.933 1.00 89.81 250 ASP A O 1
ATOM 1917 N N . THR A 1 251 ? 22.297 -1.026 -8.606 1.00 85.75 251 THR A N 1
ATOM 1918 C CA . THR A 1 251 ? 22.579 -0.870 -10.042 1.00 85.75 251 THR A CA 1
ATOM 1919 C C . THR A 1 251 ? 22.534 0.567 -10.567 1.00 85.75 251 THR A C 1
ATOM 1921 O O . THR A 1 251 ? 22.858 0.783 -11.731 1.00 85.75 251 THR A O 1
ATOM 1924 N N . LEU A 1 252 ? 22.067 1.539 -9.777 1.00 86.31 252 LEU A N 1
ATOM 1925 C CA . LEU A 1 252 ? 21.852 2.929 -10.225 1.00 86.31 252 LEU A CA 1
ATOM 1926 C C . LEU A 1 252 ? 22.583 3.974 -9.376 1.00 86.31 252 LEU A C 1
ATOM 1928 O O . LEU A 1 252 ? 22.556 5.155 -9.715 1.00 86.31 252 LEU A O 1
ATOM 1932 N N . GLY A 1 253 ? 23.230 3.561 -8.288 1.00 87.12 253 GLY A N 1
ATOM 1933 C CA . GLY A 1 253 ? 23.893 4.458 -7.354 1.00 87.12 253 GLY A CA 1
ATOM 1934 C C . GLY A 1 253 ? 22.921 5.371 -6.602 1.00 87.12 253 GLY A C 1
ATOM 1935 O O . GLY A 1 253 ? 21.725 5.091 -6.476 1.00 87.12 253 GLY A O 1
ATOM 1936 N N . ASN A 1 254 ? 23.474 6.458 -6.066 1.00 88.38 254 ASN A N 1
ATOM 1937 C CA . ASN A 1 254 ? 22.781 7.454 -5.245 1.00 88.38 254 ASN A CA 1
ATOM 1938 C C . ASN A 1 254 ? 21.896 8.403 -6.079 1.00 88.38 254 ASN A C 1
ATOM 1940 O O . ASN A 1 254 ? 21.908 8.377 -7.308 1.00 88.38 254 ASN A O 1
ATOM 1944 N N . GLY A 1 255 ? 21.156 9.284 -5.398 1.00 88.25 255 GLY A N 1
ATOM 1945 C CA . GLY A 1 255 ? 20.370 10.351 -6.033 1.00 88.25 255 GLY A CA 1
ATOM 1946 C C . GLY A 1 255 ? 18.970 9.918 -6.467 1.00 88.25 255 GLY A C 1
ATOM 1947 O O . GLY A 1 255 ? 18.315 10.610 -7.245 1.00 88.25 255 GLY A O 1
ATOM 1948 N N . GLN A 1 256 ? 18.498 8.775 -5.972 1.00 92.50 256 GLN A N 1
ATOM 1949 C CA . GLN A 1 256 ? 17.110 8.373 -6.141 1.00 92.50 256 GLN A CA 1
ATOM 1950 C C . GLN A 1 256 ? 16.237 9.227 -5.222 1.00 92.50 256 GLN A C 1
ATOM 1952 O O . GLN A 1 256 ? 16.607 9.483 -4.082 1.00 92.50 256 GLN A O 1
ATOM 1957 N N . VAL A 1 257 ? 15.072 9.655 -5.707 1.00 93.19 257 VAL A N 1
ATOM 1958 C CA . VAL A 1 257 ? 14.136 10.484 -4.933 1.00 93.19 257 VAL A CA 1
ATOM 1959 C C . VAL A 1 257 ? 12.825 9.714 -4.765 1.00 93.19 257 VAL A C 1
ATOM 1961 O O . VAL A 1 257 ? 11.930 9.850 -5.605 1.00 93.19 257 VAL A O 1
ATOM 1964 N N . PRO A 1 258 ? 12.715 8.833 -3.751 1.00 95.00 258 PRO A N 1
ATOM 1965 C CA . PRO A 1 258 ? 11.468 8.144 -3.454 1.00 95.00 258 PRO A CA 1
ATOM 1966 C C . PRO A 1 258 ? 10.398 9.129 -2.988 1.00 95.00 258 PRO A C 1
ATOM 1968 O O . PRO A 1 258 ? 10.677 10.084 -2.265 1.00 95.00 258 PRO A O 1
ATOM 1971 N N . THR A 1 259 ? 9.153 8.870 -3.373 1.00 96.81 259 THR A N 1
ATOM 1972 C CA . THR A 1 259 ? 7.995 9.510 -2.747 1.00 96.81 259 THR A CA 1
ATOM 1973 C C . THR A 1 259 ? 7.616 8.714 -1.507 1.00 96.81 259 THR A C 1
ATOM 1975 O O . THR A 1 259 ? 7.288 7.531 -1.609 1.00 96.81 259 THR A O 1
ATOM 1978 N N . ASP A 1 260 ? 7.667 9.358 -0.343 1.00 95.88 260 ASP A N 1
ATOM 1979 C CA . ASP A 1 260 ? 7.438 8.705 0.944 1.00 95.88 260 ASP A CA 1
ATOM 1980 C C . ASP A 1 260 ? 5.995 8.899 1.427 1.00 95.88 260 ASP A C 1
ATOM 1982 O O . ASP A 1 260 ? 5.504 10.018 1.588 1.00 95.88 260 ASP A O 1
ATOM 1986 N N . TYR A 1 261 ? 5.333 7.783 1.720 1.00 97.56 261 TYR A N 1
ATOM 1987 C CA . TYR A 1 261 ? 3.998 7.732 2.302 1.00 97.56 261 TYR A CA 1
ATOM 1988 C C . TYR A 1 261 ? 4.076 7.110 3.690 1.00 97.56 261 TYR A C 1
ATOM 1990 O O . TYR A 1 261 ? 4.518 5.975 3.853 1.00 97.56 261 TYR A O 1
ATOM 1998 N N . THR A 1 262 ? 3.618 7.818 4.718 1.00 97.50 262 THR A N 1
ATOM 1999 C CA . THR A 1 262 ? 3.496 7.218 6.049 1.00 97.50 262 THR A CA 1
ATOM 2000 C C . THR A 1 262 ? 2.281 6.297 6.069 1.00 97.50 262 THR A C 1
ATOM 2002 O O . THR A 1 262 ? 1.165 6.730 5.782 1.00 97.50 262 THR A O 1
ATOM 2005 N N . VAL A 1 263 ? 2.473 5.028 6.434 1.00 97.75 263 VAL A N 1
ATOM 2006 C CA . VAL A 1 263 ? 1.379 4.050 6.490 1.00 97.75 263 VAL A CA 1
ATOM 2007 C C . VAL A 1 263 ? 0.574 4.254 7.772 1.00 97.75 263 VAL A C 1
ATOM 2009 O O . VAL A 1 263 ? 0.789 3.619 8.810 1.00 97.75 263 VAL A O 1
ATOM 2012 N N . ARG A 1 264 ? -0.347 5.208 7.677 1.00 97.44 264 ARG A N 1
ATOM 2013 C CA . ARG A 1 264 ? -1.372 5.545 8.659 1.00 97.44 264 ARG A CA 1
ATOM 2014 C C . ARG A 1 264 ? -2.714 5.549 7.965 1.00 97.44 264 ARG A C 1
ATOM 2016 O O . ARG A 1 264 ? -2.796 6.064 6.860 1.00 97.44 264 ARG A O 1
ATOM 2023 N N . VAL A 1 265 ? -3.753 5.031 8.596 1.00 97.25 265 VAL A N 1
ATOM 2024 C CA . VAL A 1 265 ? -5.093 5.001 8.007 1.00 97.25 265 VAL A CA 1
ATOM 2025 C C . VAL A 1 265 ? -6.112 5.507 9.010 1.00 97.25 265 VAL A C 1
ATOM 2027 O O . VAL A 1 265 ? -6.138 5.062 10.159 1.00 97.25 265 VAL A O 1
ATOM 2030 N N . GLN A 1 266 ? -6.927 6.468 8.587 1.00 96.25 266 GLN A N 1
ATOM 2031 C CA . GLN A 1 266 ? -8.090 6.886 9.353 1.00 96.25 266 GLN A CA 1
ATOM 2032 C C . GLN A 1 266 ? -9.202 5.850 9.181 1.00 96.25 266 GLN A C 1
ATOM 2034 O O . GLN A 1 266 ? -9.520 5.461 8.058 1.00 96.25 266 GLN A O 1
ATOM 2039 N N . VAL A 1 267 ? -9.781 5.416 10.298 1.00 95.06 267 VAL A N 1
ATOM 2040 C CA . VAL A 1 267 ? -10.820 4.377 10.348 1.00 95.06 267 VAL A CA 1
ATOM 2041 C C . VAL A 1 267 ? -12.037 4.870 11.120 1.00 95.06 267 VAL A C 1
ATOM 2043 O O . VAL A 1 267 ? -11.949 5.843 11.871 1.00 95.06 267 VAL A O 1
ATOM 2046 N N . CYS A 1 268 ? -13.166 4.192 10.938 1.00 93.88 268 CYS A N 1
ATOM 2047 C CA . CYS A 1 268 ? -14.464 4.534 11.508 1.00 93.88 268 CYS A CA 1
ATOM 2048 C C . CYS A 1 268 ? -14.903 5.963 11.178 1.00 93.88 268 CYS A C 1
ATOM 2050 O O . CYS A 1 268 ? -15.464 6.670 12.016 1.00 93.88 268 CYS A O 1
ATOM 2052 N N . LEU A 1 269 ? -14.647 6.388 9.936 1.00 92.75 269 LEU A N 1
ATOM 2053 C CA . LEU A 1 269 ? -15.067 7.694 9.445 1.00 92.75 269 LEU A CA 1
ATOM 2054 C C . LEU A 1 269 ? -16.601 7.722 9.281 1.00 92.75 269 LEU A C 1
ATOM 2056 O O . LEU A 1 269 ? -17.147 6.864 8.580 1.00 92.75 269 LEU A O 1
ATOM 2060 N N . PRO A 1 270 ? -17.319 8.700 9.866 1.00 89.62 270 PRO A N 1
ATOM 2061 C CA . PRO A 1 270 ? -18.759 8.838 9.662 1.00 89.62 270 PRO A CA 1
ATOM 2062 C C . PRO A 1 270 ? -19.125 8.911 8.172 1.00 89.62 270 PRO A C 1
ATOM 2064 O O . PRO A 1 270 ? -18.493 9.630 7.403 1.00 89.62 270 PRO A O 1
ATOM 2067 N N . GLY A 1 271 ? -20.141 8.148 7.760 1.00 89.50 271 GLY A N 1
ATOM 2068 C CA . GLY A 1 271 ? -20.551 8.009 6.353 1.00 89.50 271 GLY A CA 1
ATOM 2069 C C . GLY A 1 271 ? -19.792 6.934 5.564 1.00 89.50 271 GLY A C 1
ATOM 2070 O O . GLY A 1 271 ? -20.290 6.477 4.541 1.00 89.50 271 GLY A O 1
ATOM 2071 N N . LEU A 1 272 ? -18.640 6.472 6.061 1.00 92.88 272 LEU A N 1
ATOM 2072 C CA . LEU A 1 272 ? -17.846 5.377 5.495 1.00 92.88 272 LEU A CA 1
ATOM 2073 C C . LEU A 1 272 ? -17.358 4.457 6.622 1.00 92.88 272 LEU A C 1
ATOM 2075 O O . LEU A 1 272 ? -16.158 4.236 6.773 1.00 92.88 272 LEU A O 1
ATOM 2079 N N . LEU A 1 273 ? -18.277 3.929 7.431 1.00 93.00 273 LEU A N 1
ATOM 2080 C CA . LEU A 1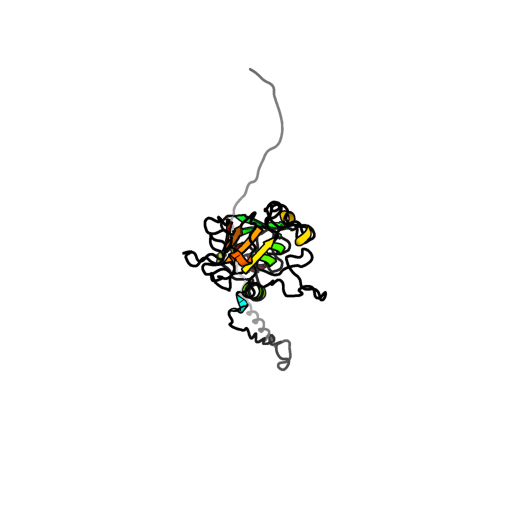 273 ? -17.937 3.024 8.533 1.00 93.00 273 LEU A CA 1
ATOM 2081 C C . LEU A 1 273 ? -17.528 1.642 8.008 1.00 93.00 273 LEU A C 1
ATOM 2083 O O . LEU A 1 273 ? -18.144 1.105 7.091 1.00 93.00 273 LEU A O 1
ATOM 2087 N N . GLU A 1 274 ? -16.457 1.076 8.560 1.00 91.88 274 GLU A N 1
ATOM 2088 C CA . GLU A 1 274 ? -16.088 -0.328 8.376 1.00 91.88 274 GLU A CA 1
ATOM 2089 C C . GLU A 1 274 ? -17.035 -1.254 9.157 1.00 91.88 274 GLU A C 1
ATOM 2091 O O . GLU A 1 274 ? -17.610 -0.872 10.177 1.00 91.88 274 GLU A O 1
ATOM 2096 N N . VAL A 1 275 ? -17.127 -2.517 8.730 1.00 89.50 275 VAL A N 1
ATOM 2097 C CA . VAL A 1 275 ? -17.913 -3.557 9.424 1.00 89.50 275 VAL A CA 1
ATOM 2098 C C . VAL A 1 275 ? -17.450 -3.759 10.870 1.00 89.50 275 VAL A C 1
ATOM 2100 O O . VAL A 1 275 ? -18.258 -4.038 11.750 1.00 89.50 275 VAL A O 1
ATOM 2103 N N . ASN A 1 276 ? -16.154 -3.590 11.135 1.00 90.00 276 ASN A N 1
ATOM 2104 C CA . ASN A 1 276 ? -15.573 -3.756 12.463 1.00 90.00 276 ASN A CA 1
ATOM 2105 C C . ASN A 1 276 ? -15.607 -2.470 13.313 1.00 90.00 276 ASN A C 1
ATOM 2107 O O . ASN A 1 276 ? -14.903 -2.386 14.317 1.00 90.00 276 ASN A O 1
ATOM 2111 N N . CYS A 1 277 ? -16.389 -1.456 12.933 1.00 92.25 277 CYS A N 1
ATOM 2112 C CA . CYS A 1 277 ? -16.589 -0.260 13.747 1.00 92.25 277 CYS A CA 1
ATOM 2113 C C . CYS A 1 277 ? -17.789 -0.427 14.678 1.00 92.25 277 CYS A C 1
ATOM 2115 O O . CYS A 1 277 ? -18.930 -0.513 14.230 1.00 92.25 277 CYS A O 1
ATOM 2117 N N . GLN A 1 278 ? -17.541 -0.406 15.986 1.00 92.12 278 GLN A N 1
ATOM 2118 C CA . GLN A 1 278 ? -18.589 -0.466 17.002 1.00 92.12 278 GLN A CA 1
ATOM 2119 C C . GLN A 1 278 ? -18.789 0.890 17.667 1.00 92.12 278 GLN A C 1
ATOM 2121 O O . GLN A 1 278 ? -17.830 1.630 17.899 1.00 92.12 278 GLN A O 1
ATOM 2126 N N . GLN A 1 279 ? -20.044 1.209 17.982 1.00 91.25 279 GLN A N 1
ATOM 2127 C CA . GLN A 1 279 ? -20.392 2.423 18.707 1.00 91.25 279 GLN A CA 1
ATOM 2128 C C . GLN A 1 279 ? -20.126 2.242 20.204 1.00 91.25 279 GLN A C 1
ATOM 2130 O O . GLN A 1 279 ? -20.618 1.306 20.829 1.00 91.25 279 GLN A O 1
ATOM 2135 N N . TYR A 1 280 ? -19.361 3.160 20.783 1.00 86.12 280 TYR A N 1
ATOM 2136 C CA . TYR A 1 280 ? -19.087 3.204 22.217 1.00 86.12 280 TYR A CA 1
ATOM 2137 C C . TYR A 1 280 ? -20.183 4.002 22.945 1.00 86.12 280 TYR A C 1
ATOM 2139 O O . TYR A 1 280 ? -20.868 4.805 22.309 1.00 86.12 280 TYR A O 1
ATOM 2147 N N . PRO A 1 281 ? -20.339 3.862 24.279 1.00 86.25 281 PRO A N 1
ATOM 2148 C CA . PRO A 1 281 ? -21.386 4.555 25.047 1.00 86.25 281 PRO A CA 1
ATOM 2149 C C . PRO A 1 281 ? -21.421 6.082 24.875 1.00 86.25 281 PRO A C 1
ATOM 2151 O O . PRO A 1 281 ? -22.467 6.701 25.037 1.00 86.25 281 PRO A O 1
ATOM 2154 N N . HIS A 1 282 ? -20.292 6.692 24.506 1.00 80.19 282 HIS A N 1
ATOM 2155 C CA . HIS A 1 282 ? -20.171 8.124 24.214 1.00 80.19 282 HIS A CA 1
ATOM 2156 C C . HIS A 1 282 ? -20.632 8.519 22.797 1.00 80.19 282 HIS A C 1
ATOM 2158 O O . HIS A 1 282 ? -20.466 9.665 22.396 1.00 80.19 282 HIS A O 1
ATOM 2164 N N . GLY A 1 283 ? -21.191 7.583 22.024 1.00 82.56 283 GLY A N 1
ATOM 2165 C CA . GLY A 1 283 ? -21.742 7.807 20.686 1.00 82.56 283 GLY A CA 1
ATOM 2166 C C . GLY A 1 283 ? -20.741 7.666 19.534 1.00 82.56 283 GLY A C 1
ATOM 2167 O O . GLY A 1 283 ? -21.169 7.610 18.381 1.00 82.56 283 GLY A O 1
ATOM 2168 N N . ASN A 1 284 ? -19.442 7.555 19.828 1.00 87.19 284 ASN A N 1
ATOM 2169 C CA . ASN A 1 284 ? -18.363 7.498 18.836 1.00 87.19 284 ASN A CA 1
ATOM 2170 C C . ASN A 1 284 ? -18.093 6.070 18.346 1.00 87.19 284 ASN A C 1
ATOM 2172 O O . ASN A 1 284 ? -18.132 5.122 19.132 1.00 87.19 284 ASN A O 1
ATOM 2176 N N . TYR A 1 285 ? -17.763 5.923 17.062 1.00 91.00 285 TYR A N 1
ATOM 2177 C CA . TYR A 1 285 ? -17.403 4.636 16.464 1.00 91.00 285 TYR A CA 1
ATOM 2178 C C . TYR A 1 285 ? -15.900 4.381 16.565 1.00 91.00 285 TYR A C 1
ATOM 2180 O O . TYR A 1 285 ? -15.093 5.262 16.266 1.00 91.00 285 TYR A O 1
ATOM 2188 N N . LYS A 1 286 ? -15.520 3.167 16.969 1.00 91.69 286 LYS A N 1
ATOM 2189 C CA . LYS A 1 286 ? -14.119 2.746 17.100 1.00 91.69 286 LYS A CA 1
ATOM 2190 C C . LYS A 1 286 ? -13.906 1.355 16.510 1.00 91.69 286 LYS A C 1
ATOM 2192 O O . LYS A 1 286 ? -14.821 0.532 16.575 1.00 91.69 286 LYS A O 1
ATOM 2197 N N . PRO A 1 287 ? -12.707 1.073 15.971 1.00 92.38 287 PRO A N 1
ATOM 2198 C CA . PRO A 1 287 ? -12.410 -0.227 15.397 1.00 92.38 287 PRO A CA 1
ATOM 2199 C C . PRO A 1 287 ? -12.253 -1.259 16.512 1.00 92.38 287 PRO A C 1
ATOM 2201 O O . PRO A 1 287 ? -11.532 -1.023 17.488 1.00 92.38 287 PRO A O 1
ATOM 2204 N N . VAL A 1 288 ? -12.889 -2.408 16.339 1.00 91.56 288 VAL A N 1
ATOM 2205 C CA . VAL A 1 288 ? -12.713 -3.596 17.177 1.00 91.56 288 VAL A CA 1
ATOM 2206 C C . VAL A 1 288 ? -12.111 -4.740 16.359 1.00 91.56 288 VAL A C 1
ATOM 2208 O O . VAL A 1 288 ? -12.026 -4.645 15.128 1.00 91.56 288 VAL A O 1
ATOM 2211 N N . GLY A 1 289 ? -11.616 -5.754 17.071 1.00 83.38 289 GLY A N 1
ATOM 2212 C CA . GLY A 1 289 ? -11.115 -7.005 16.502 1.00 83.38 289 GLY A CA 1
ATOM 2213 C C . GLY A 1 289 ? -12.239 -7.971 16.172 1.00 83.38 289 GLY A C 1
ATOM 2214 O O . GLY A 1 289 ? -13.218 -7.984 16.954 1.00 83.38 289 GLY A O 1
#

Foldseek 3Di:
DDDDDDDDDDDDDDDDDDDDDDDDDDDDDDDDDDDPPDPPDPPPCDPPDDPPPDDPDDDDDDDDDDPDPLLLAAPADQADDPPPPPDGNHADDLVDQAAFLFDQQFWWDADPQETETDGGADPSQFDALTAGSRVCSRFAHGNNQSVQCQAFNGAWPDDDQQWTKHAHDAQAQALRKDKDKDADCVPRVDDVSRRHSDDHADHLFMKMWMWHQDPPDPVSFGKTWIAGGHNDDNCQAQVDDPRGNDQQGNVGGHNRDTDIHGHMYIACHPVDHDPQWDQDPVRGTDGGD